Protein AF-A0A063BIF2-F1 (afdb_monomer_lite)

Structure (mmCIF, N/CA/C/O backbone):
data_AF-A0A063BIF2-F1
#
_entry.id   AF-A0A063BIF2-F1
#
loop_
_atom_site.group_PDB
_atom_site.id
_atom_site.type_symbol
_atom_site.label_atom_id
_atom_site.label_alt_id
_atom_site.label_comp_id
_atom_site.label_asym_id
_atom_site.label_entity_id
_atom_site.label_seq_id
_atom_site.pdbx_PDB_ins_code
_atom_site.Cartn_x
_atom_site.Cartn_y
_atom_site.Cartn_z
_atom_site.occupancy
_atom_site.B_iso_or_equiv
_atom_site.auth_seq_id
_atom_site.auth_comp_id
_atom_site.auth_asym_id
_atom_site.auth_atom_id
_atom_site.pdbx_PDB_model_num
ATOM 1 N N . MET A 1 1 ? 12.726 -33.651 -8.369 1.00 49.91 1 MET A N 1
ATOM 2 C CA . MET A 1 1 ? 13.276 -33.119 -7.104 1.00 49.91 1 MET A CA 1
ATOM 3 C C . MET A 1 1 ? 12.115 -32.836 -6.173 1.00 49.91 1 MET A C 1
ATOM 5 O O . MET A 1 1 ? 11.171 -32.175 -6.588 1.00 49.91 1 MET A O 1
ATOM 9 N N . SER A 1 2 ? 12.126 -33.415 -4.975 1.00 47.47 2 SER A N 1
ATOM 10 C CA . SER A 1 2 ? 11.100 -33.166 -3.959 1.00 47.47 2 SER A CA 1
ATOM 11 C C . SER A 1 2 ? 11.242 -31.728 -3.453 1.00 47.47 2 SER A C 1
ATOM 13 O O . SER A 1 2 ? 12.349 -31.309 -3.131 1.00 47.47 2 SER A O 1
ATOM 15 N N . HIS A 1 3 ? 10.143 -30.975 -3.342 1.00 52.66 3 HIS A N 1
ATOM 16 C CA . HIS A 1 3 ? 10.128 -29.600 -2.809 1.00 52.66 3 HIS A CA 1
ATOM 17 C C . HIS A 1 3 ? 10.732 -29.458 -1.392 1.00 52.66 3 HIS A C 1
ATOM 19 O O . HIS A 1 3 ? 10.900 -28.339 -0.918 1.00 52.66 3 HIS A O 1
ATOM 25 N N . ARG A 1 4 ? 11.051 -30.568 -0.709 1.00 56.94 4 ARG A N 1
ATOM 26 C CA . ARG A 1 4 ? 11.628 -30.599 0.643 1.00 56.94 4 ARG A CA 1
ATOM 27 C C . ARG A 1 4 ? 13.132 -30.311 0.729 1.00 56.94 4 ARG A C 1
ATOM 29 O O . ARG A 1 4 ? 13.600 -30.098 1.837 1.00 56.94 4 ARG A O 1
ATOM 36 N N . GLU A 1 5 ? 13.874 -30.306 -0.377 1.00 63.41 5 GLU A N 1
ATOM 37 C CA . GLU A 1 5 ? 15.347 -30.185 -0.346 1.00 63.41 5 GLU A CA 1
ATOM 38 C C . GLU A 1 5 ? 15.880 -28.794 -0.726 1.00 63.41 5 GLU A C 1
ATOM 40 O O . GLU A 1 5 ? 17.088 -28.572 -0.697 1.00 63.41 5 GLU A O 1
ATOM 45 N N . VAL A 1 6 ? 15.010 -27.841 -1.078 1.00 67.44 6 VAL A N 1
ATOM 46 C CA . VAL A 1 6 ? 15.447 -26.467 -1.368 1.00 67.44 6 VAL A CA 1
ATOM 47 C C . VAL A 1 6 ? 15.652 -25.734 -0.047 1.00 67.44 6 VAL A C 1
ATOM 49 O O . VAL A 1 6 ? 14.691 -25.497 0.685 1.00 67.44 6 VAL A O 1
ATOM 52 N N . ASP A 1 7 ? 16.896 -25.363 0.246 1.00 66.75 7 ASP A N 1
ATOM 53 C CA . ASP A 1 7 ? 17.209 -24.466 1.352 1.00 66.75 7 ASP A CA 1
ATOM 54 C C . ASP A 1 7 ? 16.602 -23.080 1.073 1.00 66.75 7 ASP A C 1
ATOM 56 O O . ASP A 1 7 ? 17.054 -22.338 0.200 1.00 66.75 7 ASP A O 1
ATOM 60 N N . LEU A 1 8 ? 15.524 -22.753 1.790 1.00 67.88 8 LEU A N 1
ATOM 61 C CA . LEU A 1 8 ? 14.808 -21.480 1.674 1.00 67.88 8 LEU A CA 1
ATOM 62 C C . LEU A 1 8 ? 15.367 -20.398 2.607 1.00 67.88 8 LEU A C 1
ATOM 64 O O . LEU A 1 8 ? 14.939 -19.246 2.529 1.00 67.88 8 LEU A O 1
ATOM 68 N N . THR A 1 9 ? 16.314 -20.742 3.481 1.00 69.75 9 THR A N 1
ATOM 69 C CA . THR A 1 9 ? 16.914 -19.814 4.450 1.00 69.75 9 THR A CA 1
ATOM 70 C C . THR A 1 9 ? 17.557 -18.582 3.787 1.00 69.75 9 THR A C 1
ATOM 72 O O . THR A 1 9 ? 17.374 -17.483 4.312 1.00 69.75 9 THR A O 1
ATOM 75 N N . PRO A 1 10 ? 18.213 -18.686 2.608 1.00 64.94 10 PRO A N 1
ATOM 76 C CA . PRO A 1 10 ? 18.725 -17.519 1.885 1.00 64.94 10 PRO A CA 1
ATOM 77 C C . PRO A 1 10 ? 17.623 -16.610 1.318 1.00 64.94 10 PRO A C 1
ATOM 79 O O . PRO A 1 10 ? 17.832 -15.407 1.195 1.00 64.94 10 PRO A O 1
ATOM 82 N N . MET A 1 11 ? 16.452 -17.162 0.968 1.00 64.25 11 MET A N 1
ATOM 83 C CA . MET A 1 11 ? 15.322 -16.385 0.427 1.00 64.25 11 MET A CA 1
ATOM 84 C C . MET A 1 11 ? 14.536 -15.653 1.519 1.00 64.25 11 MET A C 1
ATOM 86 O O . MET A 1 11 ? 13.922 -14.615 1.262 1.00 64.25 11 MET A O 1
ATOM 90 N N . TYR A 1 12 ? 14.541 -16.190 2.740 1.00 66.69 12 TYR A N 1
ATOM 91 C CA . TYR A 1 12 ? 13.764 -15.672 3.857 1.00 66.69 12 TYR A CA 1
ATOM 92 C C . TYR A 1 12 ? 14.642 -15.551 5.100 1.00 66.69 12 TYR A C 1
ATOM 94 O O . TYR A 1 12 ? 14.581 -16.424 5.968 1.00 66.69 12 TYR A O 1
ATOM 102 N N . PRO A 1 13 ? 15.430 -14.470 5.253 1.00 65.44 13 PRO A N 1
ATOM 103 C CA . PRO A 1 13 ? 15.981 -14.165 6.562 1.00 65.44 13 PRO A CA 1
ATOM 104 C C . PRO A 1 13 ? 14.800 -13.954 7.518 1.00 65.44 13 PRO A C 1
ATOM 106 O O . PRO A 1 13 ? 14.099 -12.945 7.452 1.00 65.44 13 PRO A O 1
ATOM 109 N N . PHE A 1 14 ? 14.525 -14.941 8.374 1.00 70.00 14 PHE A N 1
ATOM 110 C CA . PHE A 1 14 ? 13.447 -14.893 9.358 1.00 70.00 14 PHE A CA 1
ATOM 111 C C . PHE A 1 14 ? 13.822 -13.920 10.480 1.00 70.00 14 PHE A C 1
ATOM 113 O O . PHE A 1 14 ? 14.122 -14.324 11.600 1.00 70.00 14 PHE A O 1
ATOM 120 N N . SER A 1 15 ? 13.834 -12.622 10.188 1.00 82.31 15 SER A N 1
ATOM 121 C CA . SER A 1 15 ? 13.934 -11.608 11.225 1.00 82.31 15 SER A CA 1
ATOM 122 C C . SER A 1 15 ? 12.551 -11.358 11.818 1.00 82.31 15 SER A C 1
ATOM 124 O O . SER A 1 15 ? 11.529 -11.305 11.126 1.00 82.31 15 SER A O 1
ATOM 126 N N . VAL A 1 16 ? 12.519 -11.260 13.143 1.00 88.31 16 VAL A N 1
ATOM 127 C CA . VAL A 1 16 ? 11.328 -10.897 13.901 1.00 88.31 16 VAL A CA 1
ATOM 128 C C . VAL A 1 16 ? 11.625 -9.576 14.584 1.00 88.31 16 VAL A C 1
ATOM 130 O O . VAL A 1 16 ? 12.502 -9.502 15.444 1.00 88.31 16 VAL A O 1
ATOM 133 N N . LEU A 1 17 ? 10.900 -8.526 14.205 1.00 90.50 17 LEU A N 1
ATOM 134 C CA . LEU A 1 17 ? 11.015 -7.221 14.849 1.00 90.50 17 LEU A CA 1
ATOM 135 C C . LEU A 1 17 ? 9.786 -7.013 15.722 1.00 90.50 17 LEU A C 1
ATOM 137 O O . LEU A 1 17 ? 8.663 -6.902 15.234 1.00 90.50 17 LEU A O 1
ATOM 141 N N . TRP A 1 18 ? 9.999 -6.936 17.030 1.00 88.69 18 TRP A N 1
ATOM 142 C CA . TRP A 1 18 ? 8.929 -6.763 18.015 1.00 88.69 18 TRP A CA 1
ATOM 143 C C . TRP A 1 18 ? 8.498 -5.315 18.235 1.00 88.69 18 TRP A C 1
ATOM 145 O O . TRP A 1 18 ? 7.545 -5.108 18.975 1.00 88.69 18 TRP A O 1
ATOM 155 N N . ASN A 1 19 ? 9.187 -4.367 17.590 1.00 71.94 19 ASN A N 1
ATOM 156 C CA . ASN A 1 19 ? 9.220 -2.926 17.843 1.00 71.94 19 ASN A CA 1
ATOM 157 C C . ASN A 1 19 ? 8.030 -2.313 18.618 1.00 71.94 19 ASN A C 1
ATOM 159 O O . ASN A 1 19 ? 6.860 -2.619 18.380 1.00 71.94 19 ASN A O 1
ATOM 163 N N . ALA A 1 20 ? 8.385 -1.327 19.442 1.00 69.06 20 ALA A N 1
ATOM 164 C CA . ALA A 1 20 ? 7.563 -0.544 20.359 1.00 69.06 20 ALA A CA 1
ATOM 165 C C . ALA A 1 20 ? 7.237 -1.218 21.704 1.00 69.06 20 ALA A C 1
ATOM 167 O O . ALA A 1 20 ? 6.657 -2.301 21.782 1.00 69.06 20 ALA A O 1
ATOM 168 N N . ALA A 1 21 ? 7.578 -0.506 22.781 1.00 88.25 21 ALA A N 1
ATOM 169 C CA . ALA A 1 21 ? 7.155 -0.835 24.134 1.00 88.25 21 ALA A CA 1
ATOM 170 C C . ALA A 1 21 ? 5.615 -0.937 24.211 1.00 88.25 21 ALA A C 1
ATOM 172 O O . ALA A 1 21 ? 4.922 -0.242 23.459 1.00 88.25 21 ALA A O 1
ATOM 173 N N . PRO A 1 22 ? 5.048 -1.739 25.133 1.00 89.81 22 PRO A N 1
ATOM 174 C CA . PRO A 1 22 ? 3.598 -1.941 25.226 1.00 89.81 22 PRO A CA 1
ATOM 175 C C . PRO A 1 22 ? 2.776 -0.642 25.290 1.00 89.81 22 PRO A C 1
ATOM 177 O O . PRO A 1 22 ? 1.693 -0.561 24.716 1.00 89.81 22 PRO A O 1
ATOM 180 N N . TRP A 1 23 ? 3.304 0.412 25.916 1.00 90.31 23 TRP A N 1
ATOM 181 C CA . TRP A 1 23 ? 2.631 1.712 25.990 1.00 90.31 23 TRP A CA 1
ATOM 182 C C . TRP A 1 23 ? 2.554 2.439 24.638 1.00 90.31 23 TRP A C 1
ATOM 184 O O . TRP A 1 23 ? 1.556 3.099 24.359 1.00 90.31 23 TRP A O 1
ATOM 194 N N . VAL A 1 24 ? 3.547 2.277 23.757 1.00 91.75 24 VAL A N 1
ATOM 195 C CA . VAL A 1 24 ? 3.487 2.827 22.394 1.00 91.75 24 VAL A CA 1
ATOM 196 C C . VAL A 1 24 ? 2.373 2.134 21.622 1.00 91.75 24 VAL A C 1
ATOM 198 O O . VAL A 1 24 ? 1.591 2.793 20.945 1.00 91.75 24 VAL A O 1
ATOM 201 N N . ARG A 1 25 ? 2.231 0.812 21.788 1.00 92.62 25 ARG A N 1
ATOM 202 C CA . ARG A 1 25 ? 1.139 0.047 21.171 1.00 92.62 25 ARG A CA 1
ATOM 203 C C . ARG A 1 25 ? -0.235 0.548 21.627 1.00 92.62 25 ARG A C 1
ATOM 205 O O . ARG A 1 25 ? -1.141 0.615 20.801 1.00 92.62 25 ARG A O 1
ATOM 212 N N . LEU A 1 26 ? -0.390 0.949 22.890 1.00 92.38 26 LEU A N 1
ATOM 213 C CA . LEU A 1 26 ? -1.630 1.569 23.379 1.00 92.38 26 LEU A CA 1
ATOM 214 C C . LEU A 1 26 ? -1.934 2.895 22.669 1.00 92.38 26 LEU A C 1
ATOM 216 O O . LEU A 1 26 ? -3.053 3.088 22.204 1.00 92.38 26 LEU A O 1
ATOM 220 N N . LEU A 1 27 ? -0.948 3.784 22.522 1.00 91.69 27 LEU A N 1
ATOM 221 C CA . LEU A 1 27 ? -1.132 5.046 21.789 1.00 91.69 27 LEU A CA 1
ATOM 222 C C . LEU A 1 27 ? -1.466 4.797 20.313 1.00 91.69 27 LEU A C 1
ATOM 224 O O . LEU A 1 27 ? -2.367 5.408 19.740 1.00 91.69 27 LEU A O 1
ATOM 228 N N . CYS A 1 28 ? -0.784 3.831 19.712 1.00 92.88 28 CYS A N 1
ATOM 229 C CA . CYS A 1 28 ? -1.012 3.378 18.352 1.00 92.88 28 CYS A CA 1
ATOM 230 C C . CYS A 1 28 ? -2.437 2.837 18.127 1.00 92.88 28 CYS A C 1
ATOM 232 O O . CYS A 1 28 ? -2.972 3.012 17.036 1.00 92.88 28 CYS A O 1
ATOM 234 N N . ALA A 1 29 ? -3.084 2.248 19.139 1.00 94.31 29 ALA A N 1
ATOM 235 C CA . ALA A 1 29 ? -4.473 1.780 19.053 1.00 94.31 29 ALA A CA 1
ATOM 236 C 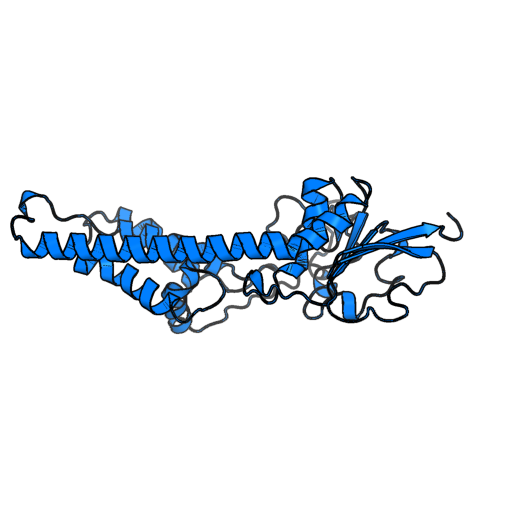C . ALA A 1 29 ? -5.501 2.924 18.928 1.00 94.31 29 ALA A C 1
ATOM 238 O O . ALA A 1 29 ? -6.661 2.678 18.600 1.00 94.31 29 ALA A O 1
ATOM 239 N N . ILE A 1 30 ? -5.094 4.172 19.187 1.00 94.69 30 ILE A N 1
ATOM 240 C CA . ILE A 1 30 ? -5.922 5.370 18.986 1.00 94.69 30 ILE A CA 1
ATOM 241 C C . ILE A 1 30 ? -5.818 5.864 17.537 1.00 94.69 30 ILE A C 1
ATOM 243 O O . ILE A 1 30 ? -6.800 6.352 16.981 1.00 94.69 30 ILE A O 1
ATOM 247 N N . VAL A 1 31 ? -4.640 5.719 16.923 1.00 93.94 31 VAL A N 1
ATOM 248 C CA . VAL A 1 31 ? -4.308 6.325 15.625 1.00 93.94 31 VAL A CA 1
ATOM 249 C C . VAL A 1 31 ? -4.465 5.343 14.463 1.00 93.94 31 VAL A C 1
ATOM 251 O O . VAL A 1 31 ? -5.127 5.672 13.483 1.00 93.94 31 VAL A O 1
ATOM 254 N N . TYR A 1 32 ? -3.927 4.124 14.566 1.00 93.75 32 TYR A N 1
ATOM 255 C CA . TYR A 1 32 ? -3.900 3.176 13.445 1.00 93.75 32 TYR A CA 1
ATOM 256 C C . TYR A 1 32 ? -5.255 2.724 12.887 1.00 93.75 32 TYR A C 1
ATOM 258 O O . TYR A 1 32 ? -5.283 2.379 11.705 1.00 93.75 32 TYR A O 1
ATOM 266 N N . PRO A 1 33 ? -6.378 2.728 13.635 1.00 94.75 33 PRO A N 1
ATOM 267 C CA . PRO A 1 33 ? -7.678 2.457 13.021 1.00 94.75 33 PRO A CA 1
ATOM 268 C C . PRO A 1 33 ? -8.037 3.441 11.893 1.00 94.75 33 PRO A C 1
ATOM 270 O O . PRO A 1 33 ? -8.863 3.114 11.046 1.00 94.75 33 PRO A O 1
ATOM 273 N N . TRP A 1 34 ? -7.417 4.627 11.871 1.00 92.12 34 TRP A N 1
ATOM 274 C CA . TRP A 1 34 ? -7.639 5.669 10.866 1.00 92.12 34 TRP A CA 1
ATOM 275 C C . TRP A 1 34 ? -6.678 5.605 9.673 1.00 92.12 34 TRP A C 1
ATOM 277 O O . TRP A 1 34 ? -6.950 6.221 8.642 1.00 92.12 34 TRP A O 1
ATOM 287 N N . GLY A 1 35 ? -5.549 4.902 9.797 1.00 88.81 35 GLY A N 1
ATOM 288 C CA . GLY A 1 35 ? -4.526 4.817 8.755 1.00 88.81 35 GLY A CA 1
ATOM 289 C C . GLY A 1 35 ? -3.114 4.619 9.305 1.00 88.81 35 GLY A C 1
ATOM 290 O O . GLY A 1 35 ? -2.879 4.671 10.508 1.00 88.81 35 GLY A O 1
ATOM 291 N N . VAL A 1 36 ? -2.156 4.380 8.405 1.00 82.62 36 VAL A N 1
ATOM 292 C CA . VAL A 1 36 ? -0.753 4.092 8.765 1.00 82.62 36 VAL A CA 1
ATOM 293 C C . VAL A 1 36 ? 0.037 5.366 9.104 1.00 82.62 36 VAL A C 1
ATOM 295 O O . VAL A 1 36 ? 0.934 5.325 9.942 1.00 82.62 36 VAL A O 1
ATOM 298 N N . GLY A 1 37 ? -0.305 6.505 8.493 1.00 81.19 37 GLY A N 1
ATOM 299 C CA . GLY A 1 37 ? 0.337 7.796 8.756 1.00 81.19 37 GLY A CA 1
ATOM 300 C C . GLY A 1 37 ? -0.347 8.553 9.892 1.00 81.19 37 GLY A C 1
ATOM 301 O O . GLY A 1 37 ? -1.527 8.877 9.783 1.00 81.19 37 GLY A O 1
ATOM 302 N N . ALA A 1 38 ? 0.385 8.864 10.964 1.00 79.88 38 ALA A N 1
ATOM 303 C CA . ALA A 1 38 ? -0.156 9.622 12.089 1.00 79.88 38 ALA A CA 1
ATOM 304 C C . ALA A 1 38 ? -0.427 11.081 11.690 1.00 79.88 38 ALA A C 1
ATOM 306 O O . ALA A 1 38 ? 0.498 11.858 11.467 1.00 79.88 38 ALA A O 1
ATOM 307 N N . GLN A 1 39 ? -1.703 11.463 11.638 1.00 87.31 39 GLN A N 1
ATOM 308 C CA . GLN A 1 39 ? -2.129 12.851 11.446 1.00 87.31 39 GLN A CA 1
ATOM 309 C C . GLN A 1 39 ? -2.644 13.421 12.767 1.00 87.31 39 GLN A C 1
ATOM 311 O O . GLN A 1 39 ? -3.265 12.717 13.565 1.00 87.31 39 GLN A O 1
ATOM 316 N N . THR A 1 40 ? -2.415 14.713 12.999 1.00 89.25 40 THR A N 1
ATOM 317 C CA . THR A 1 40 ? -2.734 15.381 14.274 1.00 89.25 40 THR A CA 1
ATOM 318 C C . THR A 1 40 ? -4.210 15.279 14.663 1.00 89.25 40 THR A C 1
ATOM 320 O O . THR A 1 40 ? -4.519 15.205 15.849 1.00 89.25 40 THR A O 1
ATOM 323 N N . TRP A 1 41 ? -5.126 15.206 13.692 1.00 91.38 41 TRP A N 1
ATOM 324 C CA . TRP A 1 41 ? -6.566 15.068 13.939 1.00 91.38 41 TRP A CA 1
ATOM 325 C C . TRP A 1 41 ? -6.996 13.642 14.337 1.00 91.38 41 TRP A C 1
ATOM 327 O O . TRP A 1 41 ? -8.047 13.477 14.957 1.00 91.38 41 TRP A O 1
ATOM 337 N N . MET A 1 42 ? -6.201 12.608 14.030 1.00 93.56 42 MET A N 1
ATOM 338 C CA . MET A 1 42 ? -6.578 11.208 14.284 1.00 93.56 42 MET A CA 1
ATOM 339 C C . MET A 1 42 ? -6.632 10.889 15.779 1.00 93.56 42 MET A C 1
ATOM 341 O O . MET A 1 42 ? -7.516 10.164 16.224 1.00 93.56 42 MET A O 1
ATOM 345 N N . ALA A 1 43 ? -5.713 11.450 16.571 1.00 93.62 43 ALA A N 1
ATOM 346 C CA . ALA A 1 43 ? -5.683 11.248 18.017 1.00 93.62 43 ALA A CA 1
ATOM 347 C C . ALA A 1 43 ? -6.953 11.768 18.725 1.00 93.62 43 ALA A C 1
ATOM 349 O O . ALA A 1 43 ? -7.592 10.976 19.424 1.00 93.62 43 ALA A O 1
ATOM 350 N N . PRO A 1 44 ? -7.388 13.035 18.543 1.00 94.81 44 PRO A N 1
ATOM 351 C CA . PRO A 1 44 ? -8.636 13.506 19.140 1.00 94.81 44 PRO A CA 1
ATOM 352 C C . PRO A 1 44 ? -9.872 12.791 18.575 1.00 94.81 44 PRO A C 1
ATOM 354 O O . PRO A 1 44 ? -10.795 12.512 19.337 1.00 94.81 44 PRO A O 1
ATOM 357 N N . ALA A 1 45 ? -9.891 12.423 17.288 1.00 94.94 45 ALA A N 1
ATOM 358 C CA . ALA A 1 45 ? -10.989 11.641 16.711 1.00 94.94 45 ALA A CA 1
ATOM 359 C C . ALA A 1 45 ? -11.086 10.227 17.318 1.00 94.94 45 ALA A C 1
ATOM 361 O O . ALA A 1 45 ? -12.172 9.768 17.671 1.00 94.94 45 ALA A O 1
ATOM 362 N N . GLY A 1 46 ? -9.951 9.547 17.503 1.00 95.62 46 GLY A N 1
ATOM 363 C CA . GLY A 1 46 ? -9.888 8.255 18.185 1.00 95.62 46 GLY A CA 1
ATOM 364 C C . GLY A 1 46 ? -10.289 8.359 19.657 1.00 95.62 46 GLY A C 1
ATOM 365 O O . GLY A 1 46 ? -11.089 7.556 20.133 1.00 95.62 46 GLY A O 1
ATOM 366 N N . ALA A 1 47 ? -9.809 9.381 20.372 1.00 95.31 47 ALA A N 1
ATOM 367 C CA . ALA A 1 47 ? -10.207 9.640 21.756 1.00 95.31 47 ALA A CA 1
ATOM 368 C C . ALA A 1 47 ? -11.720 9.880 21.882 1.00 95.31 47 ALA A C 1
ATOM 370 O O . ALA A 1 47 ? -12.355 9.346 22.792 1.00 95.31 47 ALA A O 1
ATOM 371 N N . LEU A 1 48 ? -12.313 10.618 20.937 1.00 95.38 48 LEU A N 1
ATOM 372 C CA . LEU A 1 48 ? -13.757 10.807 20.865 1.00 95.38 48 LEU A CA 1
ATOM 373 C C . LEU A 1 48 ? -14.496 9.475 20.671 1.00 95.38 48 LEU A C 1
ATOM 375 O O . LEU A 1 48 ? -15.486 9.247 21.359 1.00 95.38 48 LEU A O 1
ATOM 379 N N . LEU A 1 49 ? -14.025 8.586 19.788 1.00 95.69 49 LEU A N 1
ATOM 380 C CA . LEU A 1 49 ? -14.634 7.262 19.588 1.00 95.69 49 LEU A CA 1
ATOM 381 C C . LEU A 1 49 ? -14.595 6.396 20.853 1.00 95.69 49 LEU A C 1
ATOM 383 O O . LEU A 1 49 ? -15.587 5.739 21.166 1.00 95.69 49 LEU A O 1
ATOM 387 N N . TYR A 1 50 ? -13.498 6.432 21.614 1.00 96.12 50 TYR A N 1
ATOM 388 C CA . TYR A 1 50 ? -13.427 5.750 22.911 1.00 96.12 50 TYR A CA 1
ATOM 389 C C . TYR A 1 50 ? -14.333 6.396 23.968 1.00 96.12 50 TYR A C 1
ATOM 391 O O . TYR A 1 50 ? -14.920 5.700 24.791 1.00 96.12 50 TYR A O 1
ATOM 399 N N . ALA A 1 51 ? -14.484 7.720 23.957 1.00 96.25 51 ALA A N 1
ATOM 400 C CA . ALA A 1 51 ? -15.334 8.428 24.913 1.00 96.25 51 ALA A CA 1
ATOM 401 C C . ALA A 1 51 ? -16.835 8.362 24.561 1.00 96.25 51 ALA A C 1
ATOM 403 O O . ALA A 1 51 ? -17.693 8.518 25.435 1.00 96.25 51 ALA A O 1
ATOM 404 N N . ALA A 1 52 ? -17.169 8.112 23.293 1.00 94.75 52 ALA A N 1
ATOM 405 C CA . ALA A 1 52 ? -18.526 8.184 22.767 1.00 94.75 52 ALA A CA 1
ATOM 406 C C . ALA A 1 52 ? -19.552 7.317 23.519 1.00 94.75 52 ALA A C 1
ATOM 408 O O . ALA A 1 52 ? -20.619 7.850 23.840 1.00 94.75 52 ALA A O 1
ATOM 409 N N . PRO A 1 53 ? -19.284 6.039 23.867 1.00 94.38 53 PRO A N 1
ATOM 410 C CA . PRO A 1 53 ? -20.240 5.233 24.625 1.00 94.38 53 PRO A CA 1
ATOM 411 C C . PRO A 1 53 ? -20.644 5.887 25.949 1.00 94.38 53 PRO A C 1
ATOM 413 O O . PRO A 1 53 ? -21.823 5.886 26.298 1.00 94.38 53 PRO A O 1
ATOM 416 N N . PHE A 1 54 ? -19.701 6.521 26.649 1.00 93.25 54 PHE A N 1
ATOM 417 C CA . PHE A 1 54 ? -19.962 7.183 27.926 1.00 93.25 54 PHE A CA 1
ATOM 418 C C . PHE A 1 54 ? -20.809 8.447 27.757 1.00 93.25 54 PHE A C 1
ATOM 420 O O . PHE A 1 54 ? -21.744 8.659 28.530 1.00 93.25 54 PHE A O 1
ATOM 427 N N . PHE A 1 55 ? -20.554 9.252 26.720 1.00 91.69 55 PHE A N 1
ATOM 428 C CA . PHE A 1 55 ? -21.388 10.423 26.420 1.00 91.69 55 PHE A CA 1
ATOM 429 C C . PHE A 1 55 ? -22.813 10.049 25.991 1.00 91.69 55 PHE A C 1
ATOM 431 O O . PHE A 1 55 ? -23.760 10.777 26.293 1.00 91.69 55 PHE A O 1
ATOM 438 N N . MET A 1 56 ? -22.978 8.884 25.361 1.00 90.25 56 MET A N 1
ATOM 439 C CA . MET A 1 56 ? -24.282 8.307 25.024 1.00 90.25 56 MET A CA 1
ATOM 440 C C . MET A 1 56 ? -24.964 7.600 26.210 1.00 90.25 56 MET A C 1
ATOM 442 O O . MET A 1 56 ? -26.083 7.110 26.067 1.00 90.25 56 MET A O 1
ATOM 446 N N . GLY A 1 57 ? -24.315 7.524 27.378 1.00 90.38 57 GLY A N 1
ATOM 447 C CA . GLY A 1 57 ? -24.827 6.811 28.552 1.00 90.38 57 GLY A CA 1
ATOM 448 C C . GLY A 1 57 ? -24.835 5.285 28.406 1.00 90.38 57 GLY A C 1
ATOM 449 O O . GLY A 1 57 ? -25.466 4.596 29.208 1.00 90.38 57 GLY A O 1
ATOM 450 N N . ALA A 1 58 ? -24.152 4.744 27.395 1.00 92.38 58 ALA A N 1
ATOM 451 C CA . ALA A 1 58 ? -24.060 3.314 27.165 1.00 92.38 58 ALA A CA 1
ATOM 452 C C . ALA A 1 58 ? -23.338 2.624 28.330 1.00 92.38 58 ALA A C 1
ATOM 454 O O . ALA A 1 58 ? -22.412 3.162 28.941 1.00 92.38 58 ALA A O 1
ATOM 455 N N . ARG A 1 59 ? -23.774 1.407 28.652 1.00 93.44 59 ARG A N 1
ATOM 456 C CA . ARG A 1 59 ? -23.237 0.626 29.775 1.00 93.44 59 ARG A CA 1
ATOM 457 C C . ARG A 1 59 ? -22.525 -0.607 29.250 1.00 93.44 59 ARG A C 1
ATOM 459 O O . ARG A 1 59 ? -22.909 -1.133 28.211 1.00 93.44 59 ARG A O 1
ATOM 466 N N . LEU A 1 60 ? -21.548 -1.116 29.996 1.00 96.31 60 LEU A N 1
ATOM 467 C CA . LEU A 1 60 ? -20.939 -2.403 29.671 1.00 96.31 60 LEU A CA 1
ATOM 468 C C . LEU A 1 60 ? -22.000 -3.509 29.679 1.00 96.31 60 LEU A C 1
ATOM 470 O O . LEU A 1 60 ? -22.857 -3.585 30.570 1.00 96.31 60 LEU A O 1
ATOM 474 N N . THR A 1 61 ? -21.956 -4.361 28.663 1.00 95.56 61 THR A N 1
ATOM 475 C CA . THR A 1 61 ? -22.804 -5.543 28.587 1.00 95.56 61 THR A CA 1
ATOM 476 C C . THR A 1 61 ? -22.357 -6.587 29.608 1.00 95.56 61 THR A C 1
ATOM 478 O O . THR A 1 61 ? -21.172 -6.739 29.896 1.00 95.56 61 THR A O 1
ATOM 481 N N . ARG A 1 62 ? -23.311 -7.343 30.161 1.00 94.38 62 ARG A N 1
ATOM 482 C CA . ARG A 1 62 ? -23.006 -8.513 31.007 1.00 94.38 62 ARG A CA 1
ATOM 483 C C . ARG A 1 62 ? -22.652 -9.749 30.177 1.00 94.38 62 ARG A C 1
ATOM 485 O O . ARG A 1 62 ? -22.169 -10.735 30.728 1.00 94.38 62 ARG A O 1
ATOM 492 N N . ASN A 1 63 ? -22.903 -9.710 28.866 1.00 96.12 63 ASN A N 1
ATOM 493 C CA . ASN A 1 63 ? -22.595 -10.813 27.971 1.00 96.12 63 ASN A CA 1
ATOM 494 C C . ASN A 1 63 ? -21.076 -10.939 27.782 1.00 96.12 63 ASN A C 1
ATOM 496 O O . ASN A 1 63 ? -20.471 -10.171 27.037 1.00 96.12 63 ASN A O 1
ATOM 500 N N . ARG A 1 64 ? -20.469 -11.947 28.419 1.00 96.69 64 ARG A N 1
ATOM 501 C CA . ARG A 1 64 ? -19.025 -12.214 28.324 1.00 96.69 64 ARG A CA 1
ATOM 502 C C . ARG A 1 64 ? -18.562 -12.470 26.887 1.00 96.69 64 ARG A C 1
ATOM 504 O O . ARG A 1 64 ? -17.437 -12.119 26.551 1.00 96.69 64 ARG A O 1
ATOM 511 N N . MET A 1 65 ? -19.431 -13.004 26.026 1.00 97.50 65 MET A N 1
ATOM 512 C CA . MET A 1 65 ? -19.086 -13.278 24.628 1.00 97.50 65 MET A CA 1
ATOM 513 C C . MET A 1 65 ? -18.807 -12.005 23.823 1.00 97.50 65 MET A C 1
ATOM 515 O O . MET A 1 65 ? -18.025 -12.051 22.879 1.00 97.50 65 MET A O 1
ATOM 519 N N . ALA A 1 66 ? -19.370 -10.859 24.217 1.00 96.75 66 ALA A N 1
ATOM 520 C CA . ALA A 1 66 ? -19.118 -9.586 23.540 1.00 96.75 66 ALA A CA 1
ATOM 521 C C . ALA A 1 66 ? -17.666 -9.096 23.693 1.00 96.75 66 ALA A C 1
ATOM 523 O O . ALA A 1 66 ? -17.187 -8.330 22.864 1.00 96.75 66 ALA A O 1
ATOM 524 N N . PHE A 1 67 ? -16.951 -9.559 24.724 1.00 98.00 67 PHE A N 1
ATOM 525 C CA . PHE A 1 67 ? -15.550 -9.206 24.963 1.00 98.00 67 PHE A CA 1
ATOM 526 C C . PHE A 1 67 ? -14.575 -10.055 24.143 1.00 98.00 67 PHE A C 1
ATOM 528 O O . PHE A 1 67 ? -13.424 -9.657 23.975 1.00 98.00 67 PHE A O 1
ATOM 535 N N . VAL A 1 68 ? -15.011 -11.211 23.626 1.00 98.12 68 VAL A N 1
ATOM 536 C CA . VAL A 1 68 ? -14.132 -12.165 22.933 1.00 98.12 68 VAL A CA 1
ATOM 537 C C . VAL A 1 68 ? -13.451 -11.538 21.708 1.00 98.12 68 VAL A C 1
ATOM 539 O O . VAL A 1 68 ? -12.226 -11.628 21.636 1.00 98.12 68 VAL A O 1
ATOM 542 N N . PRO A 1 69 ? -14.153 -10.847 20.783 1.00 97.94 69 PRO A N 1
ATOM 543 C CA . PRO A 1 69 ? -13.501 -10.246 19.617 1.00 97.94 69 PRO A CA 1
ATOM 544 C C . PRO A 1 69 ? -12.438 -9.207 20.000 1.00 97.94 69 PRO A C 1
ATOM 546 O O . PRO A 1 69 ? -11.334 -9.214 19.456 1.00 97.94 69 PRO A O 1
ATOM 549 N N . LEU A 1 70 ? -12.737 -8.352 20.985 1.00 97.75 70 LEU A N 1
ATOM 550 C CA . LEU A 1 70 ? -11.797 -7.340 21.467 1.00 97.75 70 LEU A CA 1
ATOM 551 C C . LEU A 1 70 ? -10.585 -7.977 22.165 1.00 97.75 70 LEU A C 1
ATOM 553 O O . LEU A 1 70 ? -9.463 -7.522 21.966 1.00 97.75 70 LEU A O 1
ATOM 557 N N . ALA A 1 71 ? -10.789 -9.050 22.936 1.00 98.06 71 ALA A N 1
ATOM 558 C CA . ALA A 1 71 ? -9.707 -9.796 23.574 1.00 98.06 71 ALA A CA 1
ATOM 559 C C . ALA A 1 71 ? -8.780 -10.460 22.544 1.00 98.06 71 ALA A C 1
ATOM 561 O O . ALA A 1 71 ? -7.562 -10.409 22.701 1.00 98.06 71 ALA A O 1
ATOM 562 N N . VAL A 1 72 ? -9.333 -11.025 21.465 1.00 98.12 72 VAL A N 1
ATOM 563 C CA . VAL A 1 72 ? -8.543 -11.581 20.353 1.00 98.12 72 VAL A CA 1
ATOM 564 C C . VAL A 1 72 ? -7.710 -10.490 19.684 1.00 98.12 72 VAL A C 1
ATOM 566 O O . VAL A 1 72 ? -6.508 -10.677 19.494 1.00 98.12 72 VAL A O 1
ATOM 569 N N . VAL A 1 73 ? -8.309 -9.332 19.383 1.00 97.75 73 VAL A N 1
ATOM 570 C CA . VAL A 1 73 ? -7.561 -8.194 18.828 1.00 97.75 73 VAL A CA 1
ATOM 571 C C . VAL A 1 73 ? -6.482 -7.731 19.796 1.00 97.75 73 VAL A C 1
ATOM 573 O O . VAL A 1 73 ? -5.369 -7.504 19.350 1.00 97.75 73 VAL A O 1
ATOM 576 N N . ALA A 1 74 ? -6.748 -7.660 21.102 1.00 96.88 74 ALA A N 1
ATOM 577 C CA . ALA A 1 74 ? -5.740 -7.297 22.096 1.00 96.88 74 ALA A CA 1
ATOM 578 C C . ALA A 1 74 ? -4.571 -8.299 22.130 1.00 96.88 74 ALA A C 1
ATOM 580 O O . ALA A 1 74 ? -3.414 -7.885 22.125 1.00 96.88 74 ALA A O 1
ATOM 581 N N . VAL A 1 75 ? -4.845 -9.607 22.094 1.00 97.38 75 VAL A N 1
ATOM 582 C CA . VAL A 1 75 ? -3.799 -10.643 22.029 1.00 97.38 75 VAL A CA 1
ATOM 583 C C . VAL A 1 75 ? -2.949 -10.453 20.777 1.00 97.38 75 VAL A C 1
ATOM 585 O O . VAL A 1 75 ? -1.729 -10.383 20.876 1.00 97.38 75 VAL A O 1
ATOM 588 N N . VAL A 1 76 ? -3.566 -10.289 19.605 1.00 96.31 76 VAL A N 1
ATOM 589 C CA . VAL A 1 76 ? -2.825 -10.008 18.366 1.00 96.31 76 VAL A CA 1
ATOM 590 C C . VAL A 1 76 ? -2.020 -8.713 18.502 1.00 96.31 76 VAL A C 1
ATOM 592 O O . VAL A 1 76 ? -0.829 -8.677 18.206 1.00 96.31 76 VAL A O 1
ATOM 595 N N . TRP A 1 77 ? -2.640 -7.661 19.027 1.00 95.56 77 TRP A N 1
ATOM 596 C CA . TRP A 1 77 ? -2.054 -6.335 19.161 1.00 95.56 77 TRP A CA 1
ATOM 597 C C . TRP A 1 77 ? -0.822 -6.298 20.059 1.00 95.56 77 TRP A C 1
ATOM 599 O O . TRP A 1 77 ? 0.086 -5.523 19.780 1.00 95.56 77 TRP A O 1
ATOM 609 N N . PHE A 1 78 ? -0.754 -7.113 21.115 1.00 95.19 78 PHE A N 1
ATOM 610 C CA . PHE A 1 78 ? 0.368 -7.127 22.063 1.00 95.19 78 PHE A CA 1
ATOM 611 C C . PHE A 1 78 ? 1.336 -8.298 21.873 1.00 95.19 78 PHE A C 1
ATOM 613 O O . PHE A 1 78 ? 2.505 -8.169 22.229 1.00 95.19 78 PHE A O 1
ATOM 620 N N . CYS A 1 79 ? 0.886 -9.412 21.295 1.00 95.62 79 CYS A N 1
ATOM 621 C CA . CYS A 1 79 ? 1.683 -10.632 21.154 1.00 95.62 79 CYS A CA 1
ATOM 622 C C . CYS A 1 79 ? 2.165 -10.896 19.723 1.00 95.62 79 CYS A C 1
ATOM 624 O O . CYS A 1 79 ? 2.948 -11.819 19.530 1.00 95.62 79 CYS A O 1
ATOM 626 N N . VAL A 1 80 ? 1.743 -10.118 18.720 1.00 94.88 80 VAL A N 1
ATOM 627 C CA . VAL A 1 80 ? 2.273 -10.235 17.351 1.00 94.88 80 VAL A CA 1
ATOM 628 C C . VAL A 1 80 ? 3.349 -9.163 17.109 1.00 94.88 80 VAL A C 1
ATOM 630 O O . VAL A 1 80 ? 3.166 -8.003 17.499 1.00 94.88 80 VAL A O 1
ATOM 633 N N . PRO A 1 81 ? 4.501 -9.517 16.510 1.00 94.62 81 PRO A N 1
ATOM 634 C CA . PRO A 1 81 ? 5.564 -8.565 16.178 1.00 94.62 81 PRO A CA 1
ATOM 635 C C . PRO A 1 81 ? 5.116 -7.556 15.107 1.00 94.62 81 PRO A C 1
ATOM 637 O O . PRO A 1 81 ? 4.137 -7.783 14.402 1.00 94.62 81 PRO A O 1
ATOM 640 N N . VAL A 1 82 ? 5.833 -6.437 14.945 1.00 92.62 82 VAL A N 1
ATOM 641 C CA . VAL A 1 82 ? 5.572 -5.516 13.817 1.00 92.62 82 VAL A CA 1
ATOM 642 C C . VAL A 1 82 ? 5.976 -6.142 12.481 1.00 92.62 82 VAL A C 1
ATOM 644 O O . VAL A 1 82 ? 5.342 -5.878 11.459 1.00 92.62 82 VAL A O 1
ATOM 647 N N . PHE A 1 83 ? 7.010 -6.985 12.499 1.00 90.31 83 PHE A N 1
ATOM 648 C CA . PHE A 1 83 ? 7.550 -7.659 11.328 1.00 90.31 83 PHE A CA 1
ATOM 649 C C . PHE A 1 83 ? 7.881 -9.111 11.653 1.00 90.31 83 PHE A C 1
ATOM 651 O O . PHE A 1 83 ? 8.562 -9.386 12.642 1.00 90.31 83 PHE A O 1
ATOM 658 N N . ALA A 1 84 ? 7.426 -10.024 10.803 1.00 90.25 84 ALA A N 1
ATOM 659 C CA . ALA A 1 84 ? 7.863 -11.415 10.761 1.00 90.25 84 ALA A CA 1
ATOM 660 C C . ALA A 1 84 ? 7.618 -11.975 9.355 1.00 90.25 84 ALA A C 1
ATOM 662 O O . ALA A 1 84 ? 6.752 -11.479 8.632 1.00 90.25 84 ALA A O 1
ATOM 663 N N . MET A 1 85 ? 8.368 -13.012 8.968 1.00 85.19 85 MET A N 1
ATOM 664 C CA . MET A 1 85 ? 8.215 -13.690 7.669 1.00 85.19 85 MET A CA 1
ATOM 665 C C . MET A 1 85 ? 8.226 -12.712 6.474 1.00 85.19 85 MET A C 1
ATOM 667 O O . MET A 1 85 ? 7.366 -12.781 5.594 1.00 85.19 85 MET A O 1
ATOM 671 N N . ASN A 1 86 ? 9.168 -11.761 6.472 1.00 79.44 86 ASN A N 1
ATOM 672 C CA . ASN A 1 86 ? 9.296 -10.715 5.449 1.00 79.44 86 ASN A CA 1
ATOM 673 C C . ASN A 1 86 ? 8.044 -9.850 5.235 1.00 79.44 86 ASN A C 1
ATOM 675 O O . ASN A 1 86 ? 7.825 -9.316 4.153 1.00 79.44 86 ASN A O 1
ATOM 679 N N . THR A 1 87 ? 7.211 -9.702 6.267 1.00 84.88 87 THR A N 1
ATOM 680 C CA . THR A 1 87 ? 5.955 -8.954 6.188 1.00 84.88 87 THR A CA 1
ATOM 681 C C . THR A 1 87 ? 5.885 -7.905 7.291 1.00 84.88 87 THR A C 1
ATOM 683 O O . THR A 1 87 ? 5.863 -8.243 8.473 1.00 84.88 87 THR A O 1
ATOM 686 N N . PHE A 1 88 ? 5.818 -6.628 6.902 1.00 87.81 88 PHE A N 1
ATOM 687 C CA . PHE A 1 88 ? 5.607 -5.500 7.814 1.00 87.81 88 PHE A CA 1
ATOM 688 C C . PHE A 1 88 ? 4.125 -5.295 8.161 1.00 87.81 88 PHE A C 1
ATOM 690 O O . PHE A 1 88 ? 3.212 -5.717 7.437 1.00 87.81 88 PHE A O 1
ATOM 697 N N . PHE A 1 89 ? 3.915 -4.573 9.263 1.00 90.06 89 PHE A N 1
ATOM 698 C CA . PHE A 1 89 ? 2.623 -4.113 9.768 1.00 90.06 89 PHE A CA 1
ATOM 699 C C . PHE A 1 89 ? 1.673 -5.238 10.202 1.00 90.06 89 PHE A C 1
ATOM 701 O O . PHE A 1 89 ? 0.463 -5.139 9.999 1.00 90.06 89 PHE A O 1
ATOM 708 N N . LEU A 1 90 ? 2.198 -6.329 10.772 1.00 92.00 90 LEU A N 1
ATOM 709 C CA . LEU A 1 90 ? 1.385 -7.514 11.072 1.00 92.00 90 LEU A CA 1
ATOM 710 C C . LEU A 1 90 ? 0.242 -7.222 12.048 1.00 92.00 90 LEU A C 1
ATOM 712 O O . LEU A 1 90 ? -0.913 -7.486 11.718 1.00 92.00 90 LEU A O 1
ATOM 716 N N . PHE A 1 91 ? 0.530 -6.654 13.222 1.00 93.56 91 PHE A N 1
ATOM 717 C CA . PHE A 1 91 ? -0.524 -6.350 14.194 1.00 93.56 91 PHE A CA 1
ATOM 718 C C . PHE A 1 91 ? -1.356 -5.123 13.787 1.00 93.56 91 PHE A C 1
ATOM 720 O O . PHE A 1 91 ? -2.556 -5.076 14.051 1.00 93.56 91 PHE A O 1
ATOM 727 N N . GLN A 1 92 ? -0.753 -4.153 13.089 1.00 93.88 92 GLN A N 1
ATOM 728 C CA . GLN A 1 92 ? -1.416 -2.923 12.645 1.00 93.88 92 GLN A CA 1
ATOM 729 C C . GLN A 1 92 ? -2.578 -3.202 11.684 1.00 93.88 92 GLN A C 1
ATOM 731 O O . GLN A 1 92 ? -3.571 -2.481 11.714 1.00 93.88 92 GLN A O 1
ATOM 736 N N . ARG A 1 93 ? -2.513 -4.280 10.890 1.00 92.50 93 ARG A N 1
ATOM 737 C CA . ARG A 1 93 ? -3.622 -4.723 10.020 1.00 92.50 93 ARG A CA 1
ATOM 738 C C . ARG A 1 93 ? -4.917 -5.000 10.784 1.00 92.50 93 ARG A C 1
ATOM 740 O O . ARG A 1 93 ? -5.994 -4.900 10.209 1.00 92.50 93 ARG A O 1
ATOM 747 N N . PHE A 1 94 ? -4.827 -5.315 12.075 1.00 95.44 94 PHE A N 1
ATOM 748 C CA . PHE A 1 94 ? -5.991 -5.581 12.915 1.00 95.44 94 PHE A CA 1
ATOM 749 C C . PHE A 1 94 ? -6.555 -4.320 13.588 1.00 95.44 94 PHE A C 1
ATOM 751 O O . PHE A 1 94 ? -7.576 -4.403 14.270 1.00 95.44 94 PHE A O 1
ATOM 758 N N . ALA A 1 95 ? -5.947 -3.145 13.372 1.00 95.69 95 ALA A N 1
ATOM 759 C CA . ALA A 1 95 ? -6.390 -1.891 13.983 1.00 95.69 95 ALA A CA 1
ATOM 760 C C . ALA A 1 95 ? -7.830 -1.524 13.600 1.00 95.69 95 ALA A C 1
ATOM 762 O O . ALA A 1 95 ? -8.592 -1.047 14.437 1.00 95.69 95 ALA A O 1
ATOM 763 N N . MET A 1 96 ? -8.233 -1.809 12.357 1.00 94.62 96 MET A N 1
ATOM 764 C CA . MET A 1 96 ? -9.583 -1.517 11.860 1.00 94.62 96 MET A CA 1
ATOM 765 C C . MET A 1 96 ? -10.698 -2.233 12.640 1.00 94.62 96 MET A C 1
ATOM 767 O O . MET A 1 96 ? -11.846 -1.798 12.614 1.00 94.62 96 MET A O 1
ATOM 771 N N . PHE A 1 97 ? -10.371 -3.311 13.361 1.00 96.94 97 PHE A N 1
ATOM 772 C CA . PHE A 1 97 ? -11.329 -4.060 14.174 1.00 96.94 97 PHE A CA 1
ATOM 773 C C . PHE A 1 97 ? -11.475 -3.523 15.598 1.00 96.94 97 PHE A C 1
ATOM 775 O O . PHE A 1 97 ? -12.424 -3.894 16.288 1.00 96.94 97 PHE A O 1
ATOM 782 N N . ILE A 1 98 ? -10.583 -2.631 16.039 1.00 97.00 98 ILE A N 1
ATOM 783 C CA . ILE A 1 98 ? -10.585 -2.112 17.408 1.00 97.00 98 ILE A CA 1
ATOM 784 C C . ILE A 1 98 ? -11.893 -1.376 17.701 1.00 97.00 98 ILE A C 1
ATOM 786 O O . ILE A 1 98 ? -12.574 -1.731 18.659 1.00 97.00 98 ILE A O 1
ATOM 790 N N . PHE A 1 99 ? -12.292 -0.402 16.876 1.00 95.56 99 PHE A N 1
ATOM 791 C CA . PHE A 1 99 ? -13.513 0.371 17.136 1.00 95.56 99 PHE A CA 1
ATOM 792 C C . PHE A 1 99 ? -14.804 -0.451 17.018 1.00 95.56 99 PHE A C 1
ATOM 794 O O . PHE A 1 99 ? -15.617 -0.368 17.941 1.00 95.56 99 PHE A O 1
ATOM 801 N N . PRO A 1 100 ? -15.013 -1.283 15.974 1.00 96.12 100 PRO A N 1
ATOM 802 C CA . PRO A 1 100 ? -16.190 -2.144 15.913 1.00 96.12 100 PRO A CA 1
ATOM 803 C C . PRO A 1 100 ? -16.292 -3.086 17.116 1.00 96.12 100 PRO A C 1
ATOM 805 O O . PRO A 1 100 ? -17.350 -3.177 17.732 1.00 96.12 100 PRO A O 1
ATOM 808 N N . PHE A 1 101 ? -15.200 -3.752 17.504 1.00 97.88 101 PHE A N 1
ATOM 809 C CA . PHE A 1 101 ? -15.230 -4.699 18.623 1.00 97.88 101 PHE A CA 1
ATOM 810 C C . PHE A 1 101 ? -15.315 -4.005 19.979 1.00 97.88 101 PHE A C 1
ATOM 812 O O . PHE A 1 101 ? -15.939 -4.534 20.896 1.00 97.88 101 PHE A O 1
ATOM 819 N N . TYR A 1 102 ? -14.759 -2.801 20.095 1.00 97.62 102 TYR A N 1
ATOM 820 C CA . TYR A 1 102 ? -14.977 -1.937 21.244 1.00 97.62 102 TYR A CA 1
ATOM 821 C C . TYR A 1 102 ? -16.450 -1.539 21.370 1.00 97.62 102 TYR A C 1
ATOM 823 O O . TYR A 1 102 ? -16.993 -1.607 22.462 1.00 97.62 102 TYR A O 1
ATOM 831 N N . ALA A 1 103 ? -17.142 -1.204 20.280 1.00 95.88 103 ALA A N 1
ATOM 832 C CA . ALA A 1 103 ? -18.562 -0.859 20.343 1.00 95.88 103 ALA A CA 1
ATOM 833 C C . ALA A 1 103 ? -19.437 -2.027 20.846 1.00 95.88 103 ALA A C 1
ATOM 835 O O . ALA A 1 103 ? -20.402 -1.795 21.574 1.00 95.88 103 ALA A O 1
ATOM 836 N N . LEU A 1 104 ? -19.076 -3.279 20.531 1.00 96.25 104 LEU A N 1
ATOM 837 C CA . LEU A 1 104 ? -19.839 -4.474 20.926 1.00 96.25 104 LEU A CA 1
ATOM 838 C C . LEU A 1 104 ? -19.908 -4.708 22.443 1.00 96.25 104 LEU A C 1
ATOM 840 O O . LEU A 1 104 ? -20.858 -5.335 22.916 1.00 96.25 104 LEU A O 1
ATOM 844 N N . ILE A 1 105 ? -18.936 -4.221 23.223 1.00 97.50 105 ILE A N 1
ATOM 845 C CA . ILE A 1 105 ? -18.943 -4.413 24.685 1.00 97.50 105 ILE A CA 1
ATOM 846 C C . ILE A 1 105 ? -19.950 -3.493 25.386 1.00 97.50 105 ILE A C 1
ATOM 848 O O . ILE A 1 105 ? -20.190 -3.648 26.585 1.00 97.50 105 ILE A O 1
ATOM 852 N N . PHE A 1 106 ? -20.551 -2.545 24.664 1.00 96.31 106 PHE A N 1
ATOM 853 C CA . PHE A 1 106 ? -21.543 -1.624 25.197 1.00 96.31 106 PHE A CA 1
ATOM 854 C C . PHE A 1 106 ? -22.955 -2.012 24.766 1.00 96.31 106 PHE A C 1
ATOM 856 O O . PHE A 1 106 ? -23.204 -2.447 23.647 1.00 96.31 106 PHE A O 1
ATOM 863 N N . ARG A 1 107 ? -23.909 -1.815 25.675 1.00 92.00 107 ARG A N 1
ATOM 864 C CA . ARG A 1 107 ? -25.345 -1.891 25.400 1.00 92.00 107 ARG A CA 1
ATOM 865 C C . ARG A 1 107 ? -25.968 -0.503 25.489 1.00 92.00 107 ARG A C 1
ATOM 867 O O . ARG A 1 107 ? -25.582 0.300 26.346 1.00 92.00 107 ARG A O 1
ATOM 874 N N . GLY A 1 108 ? -26.960 -0.258 24.636 1.00 83.31 108 GLY A N 1
ATOM 875 C CA . GLY A 1 108 ? -27.806 0.928 24.724 1.00 83.31 108 GLY A CA 1
ATOM 876 C C . GLY A 1 108 ? -28.586 0.977 26.040 1.00 83.31 108 GLY A C 1
ATOM 877 O O . GLY A 1 108 ? -28.829 -0.049 26.682 1.00 83.31 108 GLY A O 1
ATOM 878 N N . VAL A 1 109 ? -28.965 2.187 26.444 1.00 78.75 109 VAL A N 1
ATOM 879 C CA . VAL A 1 109 ? -29.873 2.415 27.573 1.00 78.75 109 VAL A CA 1
ATOM 880 C C . VAL A 1 109 ? -31.285 2.020 27.130 1.00 78.75 109 VAL A C 1
ATOM 882 O O . VAL A 1 109 ? -31.734 2.457 26.072 1.00 78.75 109 VAL A O 1
ATOM 885 N N . ALA A 1 110 ? -31.974 1.176 27.905 1.00 71.38 110 ALA A N 1
ATOM 886 C CA . ALA A 1 110 ? -33.344 0.764 27.591 1.00 71.38 110 ALA A CA 1
ATOM 887 C C . ALA A 1 110 ? -34.276 1.984 27.603 1.00 71.38 110 ALA A C 1
ATOM 889 O O . ALA A 1 110 ? -34.119 2.836 28.474 1.00 71.38 110 ALA A O 1
ATOM 890 N N . GLU A 1 111 ? -35.256 2.061 26.694 1.00 65.69 111 GLU A N 1
ATOM 891 C CA . GLU A 1 111 ? -36.156 3.223 26.543 1.00 65.69 111 GLU A CA 1
ATOM 892 C C . GLU A 1 111 ? -36.794 3.689 27.864 1.00 65.69 111 GLU A C 1
ATOM 894 O O . GLU A 1 111 ? -36.951 4.893 28.078 1.00 65.69 111 GLU A O 1
ATOM 899 N N . SER A 1 112 ? -37.066 2.756 28.784 1.00 58.94 112 SER A N 1
ATOM 900 C CA . SER A 1 112 ? -37.599 3.021 30.127 1.00 58.94 112 SER A CA 1
ATOM 901 C C . SER A 1 112 ? -36.639 3.787 31.052 1.00 58.94 112 SER A C 1
ATOM 903 O O . SER A 1 112 ? -37.088 4.492 31.949 1.00 58.94 112 SER A O 1
ATOM 905 N N . GLU A 1 113 ? -35.324 3.683 30.847 1.00 60.91 113 GLU A N 1
ATOM 906 C CA . GLU A 1 113 ? -34.286 4.411 31.595 1.00 60.91 113 GLU A CA 1
ATOM 907 C C . GLU A 1 113 ? -33.944 5.774 30.947 1.00 60.91 113 GLU A C 1
ATOM 909 O O . GLU A 1 113 ? -33.342 6.635 31.590 1.00 60.91 113 GLU A O 1
ATOM 914 N N . VAL A 1 114 ? -34.357 6.019 29.693 1.00 59.88 114 VAL A N 1
ATOM 915 C CA . VAL A 1 114 ? -34.065 7.259 28.937 1.00 59.88 114 VAL A CA 1
ATOM 916 C C . VAL A 1 114 ? -35.059 8.398 29.240 1.00 59.88 114 VAL A C 1
ATOM 918 O O . VAL A 1 114 ? -35.084 9.420 28.552 1.00 59.88 114 VAL A O 1
ATOM 921 N N . ALA A 1 115 ? -35.895 8.273 30.275 1.00 59.16 115 ALA A N 1
ATOM 922 C CA . ALA A 1 115 ? -36.891 9.288 30.642 1.00 59.16 115 ALA A CA 1
ATOM 923 C C . ALA A 1 115 ? -36.279 10.661 31.020 1.00 59.16 115 ALA A C 1
ATOM 925 O O . ALA A 1 115 ? -36.981 11.672 31.060 1.00 59.16 115 ALA A O 1
ATOM 926 N N . GLN A 1 116 ? -34.961 10.743 31.234 1.00 66.88 116 GLN A N 1
ATOM 927 C CA . GLN A 1 116 ? -34.253 12.001 31.465 1.00 66.88 116 GLN A CA 1
ATOM 928 C C . GLN A 1 116 ? -33.908 12.713 30.142 1.00 66.88 116 GLN A C 1
ATOM 930 O O . GLN A 1 116 ? -32.984 12.320 29.427 1.00 66.88 116 GLN A O 1
ATOM 935 N N . ARG A 1 117 ? -34.604 13.826 29.843 1.00 63.03 117 ARG A N 1
ATOM 936 C CA . ARG A 1 117 ? -34.384 14.681 28.648 1.00 63.03 117 ARG A CA 1
ATOM 937 C C . ARG A 1 117 ? -32.906 15.031 28.385 1.00 63.03 117 ARG A C 1
ATOM 939 O O . ARG A 1 117 ? -32.503 15.109 27.228 1.00 63.03 117 ARG A O 1
ATOM 946 N N . GLY A 1 118 ? -32.092 15.195 29.433 1.00 73.12 118 GLY A N 1
ATOM 947 C CA . GLY A 1 118 ? -30.667 15.536 29.313 1.00 73.12 118 GLY A CA 1
ATOM 948 C C . GLY A 1 118 ? -29.790 14.432 28.708 1.00 73.12 118 GLY A C 1
ATOM 949 O O . GLY A 1 118 ? -28.824 14.738 28.013 1.00 73.12 118 GLY A O 1
ATOM 950 N N . VAL A 1 119 ? -30.136 13.157 28.913 1.00 77.00 119 VAL A N 1
ATOM 951 C CA . VAL A 1 119 ? -29.380 12.020 28.356 1.00 77.00 119 VAL A CA 1
ATOM 952 C C . VAL A 1 119 ? -29.650 11.882 26.856 1.00 77.00 119 VAL A C 1
ATOM 954 O O . VAL A 1 119 ? -28.713 11.679 26.088 1.00 77.00 119 VAL A O 1
ATOM 957 N N . LYS A 1 120 ? -30.900 12.098 26.416 1.00 81.94 120 LYS A N 1
ATOM 958 C CA . LYS A 1 120 ? -31.271 12.066 24.987 1.00 81.94 120 LYS A CA 1
ATOM 959 C C . LYS A 1 120 ? -30.540 13.128 24.171 1.00 81.94 120 LYS A C 1
ATOM 961 O O . LYS A 1 120 ? -29.978 12.809 23.130 1.00 81.94 120 LYS A O 1
ATOM 966 N N . ALA A 1 121 ? -30.525 14.374 24.651 1.00 86.62 121 ALA A N 1
ATOM 967 C CA . ALA A 1 121 ? -29.870 15.474 23.944 1.00 86.62 121 ALA A CA 1
ATOM 968 C C . ALA A 1 121 ? -28.352 15.256 23.818 1.00 86.62 121 ALA A C 1
ATOM 970 O O . ALA A 1 121 ? -27.791 15.464 22.745 1.00 86.62 121 ALA A O 1
ATOM 971 N N . ARG A 1 122 ? -27.697 14.781 24.889 1.00 87.44 122 ARG A N 1
ATOM 972 C CA . ARG A 1 122 ? -26.264 14.444 24.872 1.00 87.44 122 ARG A CA 1
ATOM 973 C C . ARG A 1 122 ? -25.959 13.296 23.918 1.00 87.44 122 ARG A C 1
ATOM 975 O O . ARG A 1 122 ? -25.062 13.436 23.098 1.00 87.44 122 ARG A O 1
ATOM 982 N N . ALA A 1 123 ? -26.730 12.210 23.974 1.00 88.25 123 ALA A N 1
ATOM 983 C CA . ALA A 1 123 ? -26.546 11.073 23.080 1.00 88.25 123 ALA A CA 1
ATOM 984 C C . ALA A 1 123 ? -26.712 11.473 21.606 1.00 88.25 123 ALA A C 1
ATOM 986 O O . ALA A 1 123 ? -25.867 11.120 20.787 1.00 88.25 123 ALA A O 1
ATOM 987 N N . LEU A 1 124 ? -27.737 12.270 21.283 1.00 91.12 124 LEU A N 1
ATOM 988 C CA . LEU A 1 124 ? -27.949 12.786 19.930 1.00 91.12 124 LEU A CA 1
ATOM 989 C C . LEU A 1 124 ? -26.794 13.690 19.476 1.00 91.12 124 LEU A C 1
ATOM 991 O O . LEU A 1 124 ? -26.305 13.539 18.361 1.00 91.12 124 LEU A O 1
ATOM 995 N N . ALA A 1 125 ? -26.320 14.592 20.341 1.00 93.19 125 ALA A N 1
ATOM 996 C CA . ALA A 1 125 ? -25.176 15.450 20.039 1.00 93.19 125 ALA A CA 1
ATOM 997 C C . ALA A 1 125 ? -23.894 14.633 19.802 1.00 93.19 125 ALA A C 1
ATOM 999 O O . ALA A 1 125 ? -23.158 14.907 18.857 1.00 93.19 125 ALA A O 1
ATOM 1000 N N . SER A 1 126 ? -23.641 13.596 20.608 1.00 92.50 126 SER A N 1
ATOM 1001 C CA . SER A 1 126 ? -22.511 12.682 20.410 1.00 92.50 126 SER A CA 1
ATOM 1002 C C . SER A 1 126 ? -22.625 11.901 19.105 1.00 92.50 126 SER A C 1
ATOM 1004 O O . SER A 1 126 ? -21.643 11.805 18.378 1.00 92.50 126 SER A O 1
ATOM 1006 N N . GLN A 1 127 ? -23.810 11.384 18.772 1.00 93.00 127 GLN A N 1
ATOM 1007 C CA . GLN A 1 127 ? -24.053 10.702 17.499 1.00 93.00 127 GLN A CA 1
ATOM 1008 C C . GLN A 1 127 ? -23.842 11.637 16.306 1.00 93.00 127 GLN A C 1
ATOM 1010 O O . GLN A 1 127 ? -23.175 11.253 15.349 1.00 93.00 127 GLN A O 1
ATOM 1015 N N . ALA A 1 128 ? -24.351 12.869 16.376 1.00 95.81 128 ALA A N 1
ATOM 1016 C CA . ALA A 1 128 ? -24.153 13.877 15.340 1.00 95.81 128 ALA A CA 1
ATOM 1017 C C . ALA A 1 128 ? -22.670 14.239 15.176 1.00 95.81 128 ALA A C 1
ATOM 1019 O O . ALA A 1 128 ? -22.181 14.325 14.053 1.00 95.81 128 ALA A O 1
ATOM 1020 N N . LEU A 1 129 ? -21.934 14.388 16.283 1.00 95.81 129 LEU A N 1
ATOM 1021 C CA . LEU A 1 129 ? -20.498 14.658 16.254 1.00 95.81 129 LEU A CA 1
ATOM 1022 C C . LEU A 1 129 ? -19.710 13.488 15.647 1.00 95.81 129 LEU A C 1
ATOM 1024 O O . LEU A 1 129 ? -18.847 13.710 14.803 1.00 95.81 129 LEU A O 1
ATOM 1028 N N . LEU A 1 130 ? -20.023 12.245 16.025 1.00 94.50 130 LEU A N 1
ATOM 1029 C CA . LEU A 1 130 ? -19.409 11.056 15.425 1.00 94.50 130 LEU A CA 1
ATOM 1030 C C . LEU A 1 130 ? -19.713 10.961 13.930 1.00 94.50 130 LEU A C 1
ATOM 1032 O O . LEU A 1 130 ? -18.806 10.716 13.141 1.00 94.50 130 LEU A O 1
ATOM 1036 N N . ALA A 1 131 ? -20.965 11.198 13.534 1.00 95.94 131 ALA A N 1
ATOM 1037 C CA . ALA A 1 131 ? -21.353 11.232 12.131 1.00 95.94 131 ALA A CA 1
ATOM 1038 C C . ALA A 1 131 ? -20.571 12.310 11.369 1.00 95.94 131 ALA A C 1
ATOM 1040 O O . ALA A 1 131 ? -20.043 12.027 10.298 1.00 95.94 131 ALA A O 1
ATOM 1041 N N . ALA A 1 132 ? -20.418 13.508 11.941 1.00 96.62 132 ALA A N 1
ATOM 1042 C CA . ALA A 1 132 ? -19.624 14.582 11.352 1.00 96.62 132 ALA A CA 1
ATOM 1043 C C . ALA A 1 132 ? -18.144 14.193 11.191 1.00 96.62 132 ALA A C 1
ATOM 1045 O O . ALA A 1 132 ? -17.566 14.446 10.137 1.00 96.62 132 ALA A O 1
ATOM 1046 N N . VAL A 1 133 ? -17.540 13.529 12.185 1.00 95.19 133 VAL A N 1
ATOM 1047 C CA . VAL A 1 133 ? -16.160 13.015 12.091 1.00 95.19 133 VAL A CA 1
ATOM 1048 C C . VAL A 1 133 ? -16.040 11.956 10.995 1.00 95.19 133 VAL A C 1
ATOM 1050 O O . VAL A 1 133 ? -15.122 12.031 10.182 1.00 95.19 133 VAL A O 1
ATOM 1053 N N . CYS A 1 134 ? -16.973 11.005 10.921 1.00 93.94 134 CYS A N 1
ATOM 1054 C CA . CYS A 1 134 ? -16.985 9.981 9.876 1.00 93.94 134 CYS A CA 1
ATOM 1055 C C . CYS A 1 134 ? -17.156 10.591 8.476 1.00 93.94 134 CYS A C 1
ATOM 1057 O O . CYS A 1 134 ? -16.427 10.221 7.560 1.00 93.94 134 CYS A O 1
ATOM 1059 N N . ILE A 1 135 ? -18.074 11.548 8.309 1.00 96.81 135 ILE A N 1
ATOM 1060 C CA . ILE A 1 135 ? -18.280 12.270 7.045 1.00 96.81 135 ILE A CA 1
ATOM 1061 C C . ILE A 1 135 ? -17.024 13.058 6.672 1.00 96.81 135 ILE A C 1
ATOM 1063 O O . ILE A 1 135 ? -16.583 12.988 5.529 1.00 96.81 135 ILE A O 1
ATOM 1067 N N . GLY A 1 136 ? -16.417 13.766 7.627 1.00 95.25 136 GLY A N 1
ATOM 1068 C CA . GLY A 1 136 ? -15.170 14.496 7.412 1.00 95.25 136 GLY A CA 1
ATOM 1069 C C . GLY A 1 136 ? -14.035 13.572 6.975 1.00 95.25 136 GLY A C 1
ATOM 1070 O O . GLY A 1 136 ? -13.359 13.855 5.989 1.00 95.25 136 GLY A O 1
ATOM 1071 N N . PHE A 1 137 ? -13.872 12.428 7.646 1.00 93.56 137 PHE A N 1
ATOM 1072 C CA . PHE A 1 137 ? -12.898 11.407 7.266 1.00 93.56 137 PHE A CA 1
ATOM 1073 C C . PHE A 1 137 ? -13.140 10.887 5.846 1.00 93.56 137 PHE A C 1
ATOM 1075 O O . PHE A 1 137 ? -12.216 10.893 5.034 1.00 93.56 137 PHE A O 1
ATOM 1082 N N . LEU A 1 138 ? -14.374 10.492 5.521 1.00 95.25 138 LEU A N 1
ATOM 1083 C CA . LEU A 1 138 ? -14.736 10.026 4.181 1.00 95.25 138 LEU A CA 1
ATOM 1084 C C . LEU A 1 138 ? -14.511 11.109 3.121 1.00 95.25 138 LEU A C 1
ATOM 1086 O O . LEU A 1 138 ? -14.015 10.801 2.044 1.00 95.25 138 LEU A O 1
ATOM 1090 N N . GLY A 1 139 ? -14.810 12.372 3.430 1.00 96.12 139 GLY A N 1
ATOM 1091 C CA . GLY A 1 139 ? -14.545 13.505 2.547 1.00 96.12 139 GLY A CA 1
ATOM 1092 C C . GLY A 1 139 ? -13.052 13.694 2.274 1.00 96.12 139 GLY A C 1
ATOM 1093 O O . GLY A 1 139 ? -12.653 13.841 1.120 1.00 96.12 139 GLY A O 1
ATOM 1094 N N . VAL A 1 140 ? -12.209 13.618 3.310 1.00 93.00 140 VAL A N 1
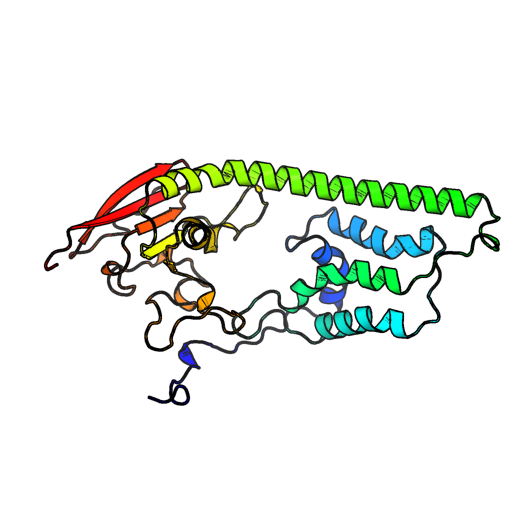ATOM 1095 C CA . VAL A 1 140 ? -10.745 13.704 3.167 1.00 93.00 140 VAL A CA 1
ATOM 1096 C C . VAL A 1 140 ? -10.197 12.527 2.357 1.00 93.00 140 VAL A C 1
ATOM 1098 O O . VAL A 1 140 ? -9.405 12.743 1.441 1.00 93.00 140 VAL A O 1
ATOM 1101 N N . GLN A 1 141 ? -10.621 11.295 2.651 1.00 93.50 141 GLN A N 1
ATOM 1102 C CA . GLN A 1 141 ? -10.174 10.112 1.906 1.00 93.50 141 GLN A CA 1
ATOM 1103 C C . GLN A 1 141 ? -10.684 10.115 0.460 1.00 93.50 141 GLN A C 1
ATOM 1105 O O . GLN A 1 141 ? -9.935 9.773 -0.453 1.00 93.50 141 GLN A O 1
ATOM 1110 N N . GLY A 1 142 ? -11.918 10.566 0.227 1.00 96.31 142 GLY A N 1
ATOM 1111 C CA . GLY A 1 142 ? -12.484 10.736 -1.109 1.00 96.31 142 GLY A CA 1
ATOM 1112 C C . GLY A 1 142 ? -11.701 11.759 -1.929 1.00 96.31 142 GLY A C 1
ATOM 1113 O O . GLY A 1 142 ? -11.283 11.460 -3.044 1.00 96.31 142 GLY A O 1
ATOM 1114 N N . ALA A 1 143 ? -11.402 12.926 -1.352 1.00 96.38 143 ALA A N 1
ATOM 1115 C CA . ALA A 1 143 ? -10.585 13.944 -2.011 1.00 96.38 143 ALA A CA 1
ATOM 1116 C C . ALA A 1 143 ? -9.165 13.443 -2.327 1.00 96.38 143 ALA A C 1
ATOM 1118 O O . ALA A 1 143 ? -8.656 13.696 -3.417 1.00 96.38 143 ALA A O 1
ATOM 1119 N N . ARG A 1 144 ? -8.532 12.704 -1.404 1.00 94.88 144 ARG A N 1
ATOM 1120 C CA . ARG A 1 144 ? -7.227 12.062 -1.645 1.00 94.88 144 ARG A CA 1
ATOM 1121 C C . ARG A 1 144 ? -7.295 11.034 -2.768 1.00 94.88 144 ARG A C 1
ATOM 1123 O O . ARG A 1 144 ? -6.404 11.007 -3.603 1.00 94.88 144 ARG A O 1
ATOM 1130 N N . THR A 1 145 ? -8.361 10.239 -2.818 1.00 96.12 145 THR A N 1
ATOM 1131 C CA . THR A 1 145 ? -8.571 9.231 -3.867 1.00 96.12 145 THR A CA 1
ATOM 1132 C C . THR A 1 145 ? -8.702 9.878 -5.244 1.00 96.12 145 THR A C 1
ATOM 1134 O O . THR A 1 145 ? -8.049 9.434 -6.181 1.00 96.12 145 THR A O 1
ATOM 1137 N N . VAL A 1 146 ? -9.482 10.959 -5.365 1.00 98.00 146 VAL A N 1
ATOM 1138 C CA . VAL A 1 146 ? -9.626 11.701 -6.631 1.00 98.00 146 VAL A CA 1
ATOM 1139 C C . VAL A 1 146 ? -8.290 12.297 -7.073 1.00 98.00 146 VAL A C 1
ATOM 1141 O O . VAL A 1 146 ? -7.870 12.075 -8.203 1.00 98.00 146 VAL A O 1
ATOM 1144 N N . ARG A 1 147 ? -7.572 12.977 -6.169 1.00 98.06 147 ARG A N 1
ATOM 1145 C CA . ARG A 1 147 ? -6.240 13.531 -6.473 1.00 98.06 147 ARG A CA 1
ATOM 1146 C C . ARG A 1 147 ? -5.236 12.452 -6.854 1.00 98.06 147 ARG A C 1
ATOM 1148 O O . ARG A 1 147 ? -4.387 12.681 -7.703 1.00 98.06 147 ARG A O 1
ATOM 1155 N N . PHE A 1 148 ? -5.310 11.291 -6.211 1.00 97.38 148 PHE A N 1
ATOM 1156 C CA . PHE A 1 148 ? -4.430 10.179 -6.532 1.00 97.38 148 PHE A CA 1
ATOM 1157 C C . PHE A 1 148 ? -4.735 9.603 -7.914 1.00 97.38 148 PHE A C 1
ATOM 1159 O O . PHE A 1 148 ? -3.801 9.301 -8.641 1.00 97.38 148 PHE A O 1
ATOM 1166 N N . ALA A 1 149 ? -6.010 9.519 -8.303 1.00 97.44 149 ALA A N 1
ATOM 1167 C CA . ALA A 1 149 ? -6.394 9.113 -9.653 1.00 97.44 149 ALA A CA 1
ATOM 1168 C C . ALA A 1 149 ? -5.862 10.089 -10.719 1.00 97.44 149 ALA A C 1
ATOM 1170 O O . ALA A 1 149 ? -5.370 9.656 -11.757 1.00 97.44 149 ALA A O 1
ATOM 1171 N N . GLU A 1 150 ? -5.908 11.397 -10.446 1.00 97.81 150 GLU A N 1
ATOM 1172 C CA . GLU A 1 150 ? -5.287 12.415 -11.306 1.00 97.81 150 GLU A CA 1
ATOM 1173 C C . GLU A 1 150 ? -3.759 12.241 -11.374 1.00 97.81 150 GLU A C 1
ATOM 1175 O O . GLU A 1 150 ? -3.188 12.250 -12.461 1.00 97.81 150 GLU A O 1
ATOM 1180 N N . GLU A 1 151 ? -3.100 12.029 -10.230 1.00 97.12 151 GLU A N 1
ATOM 1181 C CA . GLU A 1 151 ? -1.649 11.801 -10.133 1.00 97.12 151 GLU A CA 1
ATOM 1182 C C . GLU A 1 151 ? -1.207 10.514 -10.854 1.00 97.12 151 GLU A C 1
ATOM 1184 O O . GLU A 1 151 ? -0.132 10.468 -11.451 1.00 97.12 151 GLU A O 1
ATOM 1189 N N . SER A 1 152 ? -2.024 9.457 -10.823 1.00 97.56 152 SER A N 1
ATOM 1190 C CA . SER A 1 152 ? -1.714 8.174 -11.454 1.00 97.56 152 SER A CA 1
ATOM 1191 C C . SER A 1 152 ? -2.073 8.091 -12.936 1.00 97.56 152 SER A C 1
ATOM 1193 O O . SER A 1 152 ? -1.627 7.150 -13.585 1.00 97.56 152 SER A O 1
ATOM 1195 N N . ALA A 1 153 ? -2.818 9.049 -13.495 1.00 98.00 153 ALA A N 1
ATOM 1196 C CA . ALA A 1 153 ? -3.247 9.018 -14.899 1.00 98.00 153 ALA A CA 1
ATOM 1197 C C . ALA A 1 153 ? -2.069 8.955 -15.896 1.00 98.00 153 ALA A C 1
ATOM 1199 O O . ALA A 1 153 ? -2.181 8.381 -16.981 1.00 98.00 153 ALA A O 1
ATOM 1200 N N . ASP A 1 154 ? -0.909 9.496 -15.511 1.00 97.75 154 ASP A N 1
ATOM 1201 C CA . ASP A 1 154 ? 0.353 9.359 -16.247 1.00 97.75 154 ASP A CA 1
ATOM 1202 C C . ASP A 1 154 ? 0.754 7.888 -16.456 1.00 97.75 154 ASP A C 1
ATOM 1204 O O . ASP A 1 154 ? 1.237 7.508 -17.527 1.00 97.75 154 ASP A O 1
ATOM 1208 N N . PHE A 1 155 ? 0.551 7.050 -15.435 1.00 98.12 155 PHE A N 1
ATOM 1209 C CA . PHE A 1 155 ? 0.859 5.626 -15.504 1.00 98.12 155 PHE A CA 1
ATOM 1210 C C . PHE A 1 155 ? -0.064 4.917 -16.498 1.00 98.12 155 PHE A C 1
ATOM 1212 O O . PHE A 1 155 ? 0.416 4.173 -17.354 1.00 98.12 155 PHE A O 1
ATOM 1219 N N . ASP A 1 156 ? -1.364 5.211 -16.452 1.00 98.00 156 ASP A N 1
ATOM 1220 C CA . ASP A 1 156 ? -2.349 4.647 -17.381 1.00 98.00 156 ASP A CA 1
ATOM 1221 C C . ASP A 1 156 ? -1.986 4.993 -18.835 1.00 98.00 156 ASP A C 1
ATOM 1223 O O . ASP A 1 156 ? -2.023 4.140 -19.726 1.00 98.00 156 ASP A O 1
ATOM 1227 N N . ALA A 1 157 ? -1.533 6.230 -19.073 1.00 98.12 157 ALA A N 1
ATOM 1228 C CA . ALA A 1 157 ? -1.107 6.690 -20.390 1.00 98.12 157 ALA A CA 1
ATOM 1229 C C . ALA A 1 157 ? 0.142 5.965 -20.924 1.00 98.12 157 ALA A C 1
ATOM 1231 O O . ALA A 1 157 ? 0.236 5.734 -22.135 1.00 98.12 157 ALA A O 1
ATOM 1232 N N . VAL A 1 158 ? 1.112 5.612 -20.067 1.00 98.31 158 VAL A N 1
ATOM 1233 C CA . VAL A 1 158 ? 2.278 4.821 -20.507 1.00 98.31 158 VAL A CA 1
ATOM 1234 C C . VAL A 1 158 ? 1.941 3.342 -20.653 1.00 98.31 158 VAL A C 1
ATOM 1236 O O . VAL A 1 158 ? 2.414 2.720 -21.600 1.00 98.31 158 VAL A O 1
ATOM 1239 N N . VAL A 1 159 ? 1.103 2.785 -19.776 1.00 98.00 159 VAL A N 1
ATOM 1240 C CA . VAL A 1 159 ? 0.688 1.377 -19.826 1.00 98.00 159 VAL A CA 1
ATOM 1241 C C . VAL A 1 159 ? -0.150 1.081 -21.065 1.00 98.00 159 VAL A C 1
ATOM 1243 O O . VAL A 1 159 ? 0.044 0.038 -21.680 1.00 98.00 159 VAL A O 1
ATOM 1246 N N . ALA A 1 160 ? -0.997 2.012 -21.506 1.00 97.56 160 ALA A N 1
ATOM 1247 C CA . ALA A 1 160 ? -1.788 1.850 -22.727 1.00 97.56 160 ALA A CA 1
ATOM 1248 C C . ALA A 1 160 ? -0.938 1.662 -24.005 1.00 97.56 160 ALA A C 1
ATOM 1250 O O . ALA A 1 160 ? -1.445 1.184 -25.018 1.00 97.56 160 ALA A O 1
ATOM 1251 N N . ALA A 1 161 ? 0.350 2.032 -23.980 1.00 97.62 161 ALA A N 1
ATOM 1252 C CA . ALA A 1 161 ? 1.278 1.825 -25.094 1.00 97.62 161 ALA A CA 1
ATOM 1253 C C . ALA A 1 161 ? 1.955 0.439 -25.085 1.00 97.62 161 ALA A C 1
ATOM 1255 O O . ALA A 1 161 ? 2.696 0.111 -26.010 1.00 97.62 161 ALA A O 1
ATOM 1256 N N . VAL A 1 162 ? 1.745 -0.355 -24.035 1.00 98.00 162 VAL A N 1
ATOM 1257 C CA . VAL A 1 162 ? 2.444 -1.615 -23.770 1.00 98.00 162 VAL A CA 1
ATOM 1258 C C . VAL A 1 162 ? 1.589 -2.800 -24.217 1.00 98.00 162 VAL A C 1
ATOM 1260 O O . VAL A 1 162 ? 0.389 -2.848 -23.960 1.00 98.00 162 VAL A O 1
ATOM 1263 N N . GLU A 1 163 ? 2.195 -3.805 -24.852 1.00 98.00 163 GLU A N 1
ATOM 1264 C CA . GLU A 1 163 ? 1.465 -5.026 -25.208 1.00 98.00 163 GLU A CA 1
ATOM 1265 C C . GLU A 1 163 ? 1.104 -5.846 -23.961 1.00 98.00 163 GLU A C 1
ATOM 1267 O O . GLU A 1 163 ? 1.921 -5.945 -23.046 1.00 98.00 163 GLU A O 1
ATOM 1272 N N . PRO A 1 164 ? -0.072 -6.493 -23.904 1.00 98.06 164 PRO A N 1
ATOM 1273 C CA . PRO A 1 164 ? -0.464 -7.331 -22.776 1.00 98.06 164 PRO A CA 1
ATOM 1274 C C . PRO A 1 164 ? 0.351 -8.630 -22.688 1.00 98.06 164 PRO A C 1
ATOM 1276 O O . PRO A 1 164 ? 0.983 -9.065 -23.650 1.00 98.06 164 PRO A O 1
ATOM 1279 N N . ALA A 1 165 ? 0.284 -9.287 -21.527 1.00 97.75 165 ALA A N 1
ATOM 1280 C CA . ALA A 1 165 ? 0.903 -10.586 -21.248 1.00 97.75 165 ALA A CA 1
ATOM 1281 C C . ALA A 1 165 ? 2.433 -10.641 -21.429 1.00 97.75 165 ALA A C 1
ATOM 1283 O O . ALA A 1 165 ? 3.005 -11.712 -21.638 1.00 97.75 165 ALA A O 1
ATOM 1284 N N . GLN A 1 166 ? 3.109 -9.497 -21.324 1.00 97.88 166 GLN A N 1
ATOM 1285 C CA . GLN A 1 166 ? 4.565 -9.409 -21.381 1.00 97.88 166 GLN A CA 1
ATOM 1286 C C . GLN A 1 166 ? 5.160 -9.297 -19.976 1.00 97.88 166 GLN A C 1
ATOM 1288 O O . GLN A 1 166 ? 4.473 -9.002 -18.993 1.00 97.88 166 GLN A O 1
ATOM 1293 N N . ARG A 1 167 ? 6.469 -9.541 -19.877 1.00 97.69 167 ARG A N 1
ATOM 1294 C CA . ARG A 1 167 ? 7.210 -9.350 -18.630 1.00 97.69 167 ARG A CA 1
ATOM 1295 C C . ARG A 1 167 ? 7.767 -7.933 -18.552 1.00 97.69 167 ARG A C 1
ATOM 1297 O O . ARG A 1 167 ? 8.467 -7.490 -19.468 1.00 97.69 167 ARG A O 1
ATOM 1304 N N . GLY A 1 168 ? 7.470 -7.254 -17.453 1.00 98.06 168 GLY A N 1
ATOM 1305 C CA . GLY A 1 168 ? 7.960 -5.926 -17.124 1.00 98.06 168 GLY A CA 1
ATOM 1306 C C . GLY A 1 168 ? 8.882 -5.932 -15.908 1.00 98.06 168 GLY A C 1
ATOM 1307 O O . GLY A 1 168 ? 8.802 -6.816 -15.055 1.00 98.06 168 GLY A O 1
ATOM 1308 N N . LEU A 1 169 ? 9.739 -4.925 -15.821 1.00 98.19 169 LEU A N 1
ATOM 1309 C CA . LEU A 1 169 ? 10.492 -4.583 -14.620 1.00 98.19 169 LEU A CA 1
ATOM 1310 C C . LEU A 1 169 ? 10.105 -3.174 -14.183 1.00 98.19 169 LEU A C 1
ATOM 1312 O O . LEU A 1 169 ? 9.995 -2.289 -15.031 1.00 98.19 169 LEU A O 1
ATOM 1316 N N . MET A 1 170 ? 9.925 -2.948 -12.885 1.00 97.31 170 MET A N 1
ATOM 1317 C CA . MET A 1 170 ? 9.718 -1.601 -12.358 1.00 97.31 170 MET A CA 1
ATOM 1318 C C . MET A 1 170 ? 10.996 -1.016 -11.757 1.00 97.31 170 MET A C 1
ATOM 1320 O O . MET A 1 170 ? 11.704 -1.681 -11.004 1.00 97.31 170 MET A O 1
ATOM 1324 N N . LEU A 1 171 ? 11.276 0.242 -12.087 1.00 97.56 171 LEU A N 1
ATOM 1325 C CA . LEU A 1 171 ? 12.413 1.016 -11.597 1.00 97.56 171 LEU A CA 1
ATOM 1326 C C . LEU A 1 171 ? 11.889 2.364 -11.085 1.00 97.56 171 LEU A C 1
ATOM 1328 O O . LEU A 1 171 ? 11.630 3.288 -11.855 1.00 97.56 171 LEU A O 1
ATOM 1332 N N . VAL A 1 172 ? 11.682 2.457 -9.775 1.00 96.69 172 VAL A N 1
ATOM 1333 C CA . VAL A 1 172 ? 11.003 3.584 -9.123 1.00 96.69 172 VAL A CA 1
ATOM 1334 C C . VAL A 1 172 ? 12.038 4.462 -8.415 1.00 96.69 172 VAL A C 1
ATOM 1336 O O . VAL A 1 172 ? 12.506 4.106 -7.337 1.00 96.69 172 VAL A O 1
ATOM 1339 N N . PHE A 1 173 ? 12.395 5.601 -9.020 1.00 95.62 173 PHE A N 1
ATOM 1340 C CA . PHE A 1 173 ? 13.356 6.564 -8.451 1.00 95.62 173 PHE A CA 1
ATOM 1341 C C . PHE A 1 173 ? 12.738 7.457 -7.375 1.00 95.62 173 PHE A C 1
ATOM 1343 O O . PHE A 1 173 ? 13.417 7.889 -6.450 1.00 95.62 173 PHE A O 1
ATOM 1350 N N . ASP A 1 174 ? 11.446 7.737 -7.501 1.00 94.25 174 ASP A N 1
ATOM 1351 C CA . ASP A 1 174 ? 10.657 8.428 -6.491 1.00 94.25 174 ASP A CA 1
ATOM 1352 C C . ASP A 1 174 ? 9.470 7.533 -6.159 1.00 94.25 174 ASP A C 1
ATOM 1354 O O . ASP A 1 174 ? 8.746 7.116 -7.063 1.00 94.25 174 ASP A O 1
ATOM 1358 N N . LYS A 1 175 ? 9.274 7.221 -4.880 1.00 94.12 175 LYS A N 1
ATOM 1359 C CA . LYS A 1 175 ? 8.204 6.346 -4.377 1.00 94.12 175 LYS A CA 1
ATOM 1360 C C . LYS A 1 175 ? 7.026 7.136 -3.806 1.00 94.12 175 LYS A C 1
ATOM 1362 O O . LYS A 1 175 ? 5.937 6.592 -3.611 1.00 94.12 175 LYS A O 1
ATOM 1367 N N . ARG A 1 176 ? 7.233 8.429 -3.548 1.00 95.00 176 ARG A N 1
ATOM 1368 C CA . ARG A 1 176 ? 6.312 9.266 -2.789 1.00 95.00 176 ARG A CA 1
ATOM 1369 C C . ARG A 1 176 ? 5.104 9.650 -3.625 1.00 95.00 176 ARG A C 1
ATOM 1371 O O . ARG A 1 176 ? 5.247 10.083 -4.766 1.00 95.00 176 ARG A O 1
ATOM 1378 N N . SER A 1 177 ? 3.927 9.578 -3.017 1.00 95.50 177 SER A N 1
ATOM 1379 C CA . SER A 1 177 ? 2.703 10.191 -3.528 1.00 95.50 177 SER A CA 1
ATOM 1380 C C . SER A 1 177 ? 2.333 11.399 -2.666 1.00 95.50 177 SER A C 1
ATOM 1382 O O . SER A 1 177 ? 1.908 11.232 -1.514 1.00 95.50 177 SER A O 1
ATOM 1384 N N . PRO A 1 178 ? 2.503 12.627 -3.184 1.00 94.06 178 PRO A N 1
ATOM 1385 C CA . PRO A 1 178 ? 1.939 13.824 -2.575 1.00 94.06 178 PRO A CA 1
ATOM 1386 C C . PRO A 1 178 ? 0.414 13.752 -2.421 1.00 94.06 178 PRO A C 1
ATOM 1388 O O . PRO A 1 178 ? -0.095 14.156 -1.376 1.00 94.06 178 PRO A O 1
ATOM 1391 N N . ALA A 1 179 ? -0.312 13.212 -3.407 1.00 95.12 179 ALA A N 1
ATOM 1392 C CA . ALA A 1 179 ? -1.772 13.116 -3.363 1.00 95.12 179 ALA A CA 1
ATOM 1393 C C . ALA A 1 179 ? -2.290 12.236 -2.213 1.00 95.12 179 ALA A C 1
ATOM 1395 O O . ALA A 1 179 ? -3.258 12.601 -1.536 1.00 95.12 179 ALA A O 1
ATOM 1396 N N . ALA A 1 180 ? -1.635 11.099 -1.966 1.00 91.81 180 ALA A N 1
ATOM 1397 C CA . ALA A 1 180 ? -2.012 10.170 -0.905 1.00 91.81 180 ALA A CA 1
ATOM 1398 C C . ALA A 1 180 ? -1.342 10.458 0.448 1.00 91.81 180 ALA A C 1
ATOM 1400 O O . ALA A 1 180 ? -1.709 9.828 1.443 1.00 91.81 180 ALA A O 1
ATOM 1401 N N . ASP A 1 181 ? -0.389 11.399 0.496 1.00 90.38 181 ASP A N 1
ATOM 1402 C CA . ASP A 1 181 ? 0.426 11.690 1.682 1.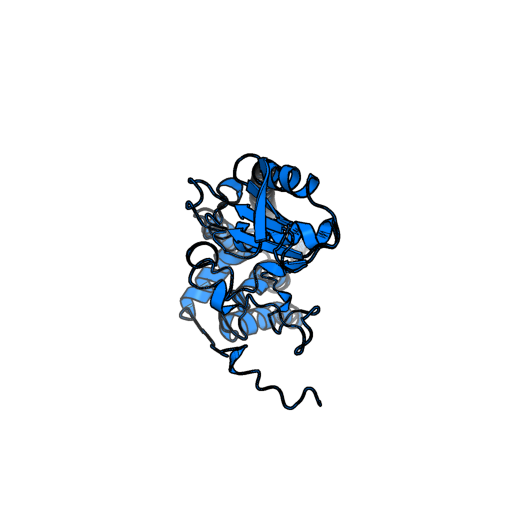00 90.38 181 ASP A CA 1
ATOM 1403 C C . ASP A 1 181 ? 1.144 10.423 2.192 1.00 90.38 181 ASP A C 1
ATOM 1405 O O . ASP A 1 181 ? 1.095 10.069 3.370 1.00 90.38 181 ASP A O 1
ATOM 1409 N N . ASN A 1 182 ? 1.754 9.683 1.257 1.00 90.81 182 ASN A N 1
ATOM 1410 C CA . ASN A 1 182 ? 2.404 8.400 1.519 1.00 90.81 182 ASN A CA 1
ATOM 1411 C C . ASN A 1 182 ? 3.799 8.355 0.861 1.00 90.81 182 ASN A C 1
ATOM 1413 O O . ASN A 1 182 ? 3.895 8.544 -0.356 1.00 90.81 182 ASN A O 1
ATOM 1417 N N . PRO A 1 183 ? 4.880 8.118 1.630 1.00 91.88 183 PRO A N 1
ATOM 1418 C CA . PRO A 1 183 ? 6.245 8.100 1.104 1.00 91.88 183 PRO A CA 1
ATOM 1419 C C . PRO A 1 183 ? 6.564 6.898 0.204 1.00 91.88 183 PRO A C 1
ATOM 1421 O O . PRO A 1 183 ? 7.480 7.005 -0.603 1.00 91.88 183 PRO A O 1
ATOM 1424 N N . ASP A 1 184 ? 5.796 5.809 0.286 1.00 91.00 184 ASP A N 1
ATOM 1425 C CA . ASP A 1 184 ? 6.137 4.516 -0.327 1.00 91.00 184 ASP A CA 1
ATOM 1426 C C . ASP A 1 184 ? 5.052 3.999 -1.292 1.00 91.00 184 ASP A C 1
ATOM 1428 O O . ASP A 1 184 ? 5.047 2.829 -1.671 1.00 91.00 184 ASP A O 1
ATOM 1432 N N . LEU A 1 185 ? 4.081 4.833 -1.686 1.00 93.12 185 LEU A N 1
ATOM 1433 C CA . LEU A 1 185 ? 2.905 4.359 -2.430 1.00 93.12 185 LEU A CA 1
ATOM 1434 C C . LEU A 1 185 ? 3.251 3.763 -3.800 1.00 93.12 185 LEU A C 1
ATOM 1436 O O . LEU A 1 185 ? 2.607 2.809 -4.236 1.00 93.12 185 LEU A O 1
ATOM 1440 N N . TYR A 1 186 ? 4.267 4.307 -4.471 1.00 95.56 186 TYR A N 1
ATOM 1441 C CA . TYR A 1 186 ? 4.612 3.891 -5.826 1.00 95.56 186 TYR A CA 1
ATOM 1442 C C . TYR A 1 186 ? 5.552 2.687 -5.913 1.00 95.56 186 TYR A C 1
ATOM 1444 O O . TYR A 1 186 ? 5.806 2.211 -7.018 1.00 95.56 186 TYR A O 1
ATOM 1452 N N . ASP A 1 187 ? 6.005 2.143 -4.780 1.00 91.56 187 ASP A N 1
ATOM 1453 C CA . ASP A 1 187 ? 7.012 1.072 -4.737 1.00 91.56 187 ASP A CA 1
ATOM 1454 C C . ASP A 1 187 ? 6.639 -0.189 -5.515 1.00 91.56 187 ASP A C 1
ATOM 1456 O O . ASP A 1 187 ? 7.510 -0.933 -5.952 1.00 91.56 187 ASP A O 1
ATOM 1460 N N . ASN A 1 188 ? 5.340 -0.442 -5.667 1.00 92.12 188 ASN A N 1
ATOM 1461 C CA . ASN A 1 188 ? 4.816 -1.610 -6.368 1.00 92.12 188 ASN A CA 1
ATOM 1462 C C . ASN A 1 188 ? 3.755 -1.235 -7.413 1.00 92.12 188 ASN A C 1
ATOM 1464 O O . ASN A 1 188 ? 2.976 -2.085 -7.838 1.00 92.12 188 ASN A O 1
ATOM 1468 N N . PHE A 1 189 ? 3.676 0.037 -7.817 1.00 96.31 189 PHE A N 1
ATOM 1469 C CA . PHE A 1 189 ? 2.539 0.531 -8.602 1.00 96.31 189 PHE A CA 1
ATOM 1470 C C . PHE A 1 189 ? 2.450 -0.100 -9.991 1.00 96.31 189 PHE A C 1
ATOM 1472 O O . PHE A 1 189 ? 1.362 -0.376 -10.489 1.00 96.31 189 PHE A O 1
ATOM 1479 N N . ALA A 1 190 ? 3.600 -0.440 -10.579 1.00 97.00 190 ALA A N 1
ATOM 1480 C CA . ALA A 1 190 ? 3.650 -1.100 -11.876 1.00 97.00 190 ALA A CA 1
ATOM 1481 C C . ALA A 1 190 ? 2.967 -2.485 -11.891 1.00 97.00 190 ALA A C 1
ATOM 1483 O O . ALA A 1 190 ? 2.639 -2.987 -12.964 1.00 97.00 190 ALA A O 1
ATOM 1484 N N . LEU A 1 191 ? 2.672 -3.087 -10.728 1.00 96.25 191 LEU A N 1
ATOM 1485 C CA . LEU A 1 191 ? 1.869 -4.311 -10.638 1.00 96.25 191 LEU A CA 1
ATOM 1486 C C . LEU A 1 191 ? 0.438 -4.142 -11.190 1.00 96.25 191 LEU A C 1
ATOM 1488 O O . LEU A 1 191 ? -0.202 -5.145 -11.503 1.00 96.25 191 LEU A O 1
ATOM 1492 N N . TRP A 1 192 ? -0.073 -2.920 -11.372 1.00 96.12 192 TRP A N 1
ATOM 1493 C CA . TRP A 1 192 ? -1.361 -2.700 -12.051 1.00 96.12 192 TRP A CA 1
ATOM 1494 C C . TRP A 1 192 ? -1.361 -3.172 -13.506 1.00 96.12 192 TRP A C 1
ATOM 1496 O O . TRP A 1 192 ? -2.357 -3.728 -13.964 1.00 96.12 192 TRP A O 1
ATOM 1506 N N . TYR A 1 193 ? -0.215 -3.126 -14.190 1.00 97.75 193 TYR A N 1
ATOM 1507 C CA . TYR A 1 193 ? -0.074 -3.756 -15.505 1.00 97.75 193 TYR A CA 1
ATOM 1508 C C . TYR A 1 193 ? -0.337 -5.276 -15.453 1.00 97.75 193 TYR A C 1
ATOM 1510 O O . TYR A 1 193 ? -0.942 -5.842 -16.364 1.00 97.75 193 TYR A O 1
ATOM 1518 N N . GLN A 1 194 ? 0.034 -5.958 -14.365 1.00 95.25 194 GLN A N 1
ATOM 1519 C CA . GLN A 1 194 ? -0.292 -7.376 -14.185 1.00 95.25 194 GLN A CA 1
ATOM 1520 C C . GLN A 1 194 ? -1.795 -7.607 -13.972 1.00 95.25 194 GLN A C 1
ATOM 1522 O O . GLN A 1 194 ? -2.340 -8.571 -14.512 1.00 95.25 194 GLN A O 1
ATOM 1527 N N . ALA A 1 195 ? -2.468 -6.731 -13.221 1.00 93.38 195 ALA A N 1
ATOM 1528 C CA . ALA A 1 195 ? -3.904 -6.839 -12.972 1.00 93.38 195 ALA A CA 1
ATOM 1529 C C . ALA A 1 195 ? -4.738 -6.596 -14.242 1.00 93.38 195 ALA A C 1
ATOM 1531 O O . ALA A 1 195 ? -5.659 -7.359 -14.530 1.00 93.38 195 ALA A O 1
ATOM 1532 N N . GLU A 1 196 ? -4.395 -5.572 -15.023 1.00 95.31 196 GLU A N 1
ATOM 1533 C CA . GLU A 1 196 ? -5.221 -5.118 -16.149 1.00 95.31 196 GLU A CA 1
ATOM 1534 C C . GLU A 1 196 ? -4.818 -5.737 -17.489 1.00 95.31 196 GLU A C 1
ATOM 1536 O O . GLU A 1 196 ? -5.668 -6.082 -18.308 1.00 95.31 196 GLU A O 1
ATOM 1541 N N . HIS A 1 197 ? -3.518 -5.936 -17.707 1.00 97.19 197 HIS A N 1
ATOM 1542 C CA . HIS A 1 197 ? -2.971 -6.364 -18.996 1.00 97.19 197 HIS A CA 1
ATOM 1543 C C . HIS A 1 197 ? -2.419 -7.791 -18.953 1.00 97.19 197 HIS A C 1
ATOM 1545 O O . HIS A 1 197 ? -1.784 -8.241 -19.906 1.00 97.19 197 HIS A O 1
ATOM 1551 N N . ARG A 1 198 ? -2.660 -8.530 -17.859 1.00 96.56 198 ARG A N 1
ATOM 1552 C CA . ARG A 1 198 ? -2.201 -9.919 -17.658 1.00 96.56 198 ARG A CA 1
ATOM 1553 C C . ARG A 1 198 ? -0.682 -10.090 -17.787 1.00 96.56 198 ARG A C 1
ATOM 1555 O O . ARG A 1 198 ? -0.212 -11.193 -18.058 1.00 96.56 198 ARG A O 1
ATOM 1562 N N . GLY A 1 199 ? 0.076 -9.005 -17.650 1.00 96.12 199 GLY A N 1
ATOM 1563 C CA . GLY A 1 199 ? 1.531 -9.044 -17.643 1.00 96.12 199 GLY A CA 1
ATOM 1564 C C . GLY A 1 199 ? 2.090 -9.631 -16.350 1.00 96.12 199 GLY A C 1
ATOM 1565 O O . GLY A 1 199 ? 1.352 -9.965 -15.426 1.00 96.12 199 GLY A O 1
ATOM 1566 N N . LEU A 1 200 ? 3.411 -9.726 -16.269 1.00 96.06 200 LEU A N 1
ATOM 1567 C CA . LEU A 1 200 ? 4.119 -10.053 -15.032 1.00 96.06 200 LEU A CA 1
ATOM 1568 C C . LEU A 1 200 ? 5.148 -8.964 -14.770 1.00 96.06 200 LEU A C 1
ATOM 1570 O O . LEU A 1 200 ? 6.020 -8.755 -15.611 1.00 96.06 200 LEU A O 1
ATOM 1574 N N . VAL A 1 201 ? 5.059 -8.284 -13.630 1.00 97.06 201 VAL A N 1
ATOM 1575 C CA . VAL A 1 201 ? 6.024 -7.242 -13.264 1.00 97.06 201 VAL A CA 1
ATOM 1576 C C . VAL A 1 201 ? 6.845 -7.692 -12.076 1.00 97.06 201 VAL A C 1
ATOM 1578 O O . VAL A 1 201 ? 6.289 -8.060 -11.045 1.00 97.06 201 VAL A O 1
ATOM 1581 N N . ASP A 1 202 ? 8.163 -7.637 -12.229 1.00 95.88 202 ASP A N 1
ATOM 1582 C CA . ASP A 1 202 ? 9.086 -7.783 -11.114 1.00 95.88 202 ASP A CA 1
ATOM 1583 C C . ASP A 1 202 ? 9.461 -6.390 -10.570 1.00 95.88 202 ASP A C 1
ATOM 1585 O O . ASP A 1 202 ? 9.594 -5.424 -11.321 1.00 95.88 202 ASP A O 1
ATOM 1589 N N . PHE A 1 203 ? 9.630 -6.206 -9.267 1.00 93.38 203 PHE A N 1
ATOM 1590 C CA . PHE A 1 203 ? 9.391 -7.155 -8.178 1.00 93.38 203 PHE A CA 1
ATOM 1591 C C . PHE A 1 203 ? 7.887 -7.371 -7.885 1.00 93.38 203 PHE A C 1
ATOM 1593 O O . PHE A 1 203 ? 7.087 -6.456 -8.029 1.00 93.38 203 PHE A O 1
ATOM 1600 N N . ASN A 1 204 ? 7.493 -8.566 -7.428 1.00 92.12 204 ASN A N 1
ATOM 1601 C CA . ASN A 1 204 ? 6.111 -8.874 -7.028 1.00 92.12 204 ASN A CA 1
ATOM 1602 C C . ASN A 1 204 ? 6.056 -9.492 -5.621 1.00 92.12 204 ASN A C 1
ATOM 1604 O O . ASN A 1 204 ? 6.905 -10.303 -5.246 1.00 92.12 204 ASN A O 1
ATOM 1608 N N . ALA A 1 205 ? 4.989 -9.194 -4.873 1.00 89.88 205 ALA A N 1
ATOM 1609 C CA . ALA A 1 205 ? 4.679 -9.810 -3.586 1.00 89.88 205 ALA A CA 1
ATOM 1610 C C . ALA A 1 205 ? 4.596 -11.352 -3.598 1.00 89.88 205 ALA A C 1
ATOM 1612 O O . ALA A 1 205 ? 4.688 -11.950 -2.529 1.00 89.88 205 ALA A O 1
ATOM 1613 N N . ALA A 1 206 ? 4.482 -12.006 -4.760 1.00 91.69 206 ALA A N 1
ATOM 1614 C CA . ALA A 1 206 ? 4.549 -13.463 -4.941 1.00 91.69 206 ALA A CA 1
ATOM 1615 C C . ALA A 1 206 ? 5.842 -14.110 -4.398 1.00 91.69 206 ALA A C 1
ATOM 1617 O O . ALA A 1 206 ? 5.910 -15.332 -4.247 1.00 91.69 206 ALA A O 1
ATOM 1618 N N . TRP A 1 207 ? 6.854 -13.302 -4.074 1.00 88.94 207 TRP A N 1
ATOM 1619 C CA . TRP A 1 207 ? 8.013 -13.713 -3.287 1.00 88.94 207 TRP A CA 1
ATOM 1620 C C . TRP A 1 207 ? 7.689 -14.056 -1.830 1.00 88.94 207 TRP A C 1
ATOM 1622 O O . TRP A 1 207 ? 8.379 -14.882 -1.235 1.00 88.94 207 TRP A O 1
ATOM 1632 N N . PHE A 1 208 ? 6.679 -13.430 -1.224 1.00 86.00 208 PHE A N 1
ATOM 1633 C CA . PHE A 1 208 ? 6.461 -13.495 0.217 1.00 86.00 208 PHE A CA 1
ATOM 1634 C C . PHE A 1 208 ? 5.629 -14.712 0.640 1.00 86.00 208 PHE A C 1
ATOM 1636 O O . PHE A 1 208 ? 4.584 -14.986 0.040 1.00 86.00 208 PHE A O 1
ATOM 1643 N N . PRO A 1 209 ? 6.011 -15.410 1.731 1.00 83.44 209 PRO A N 1
ATOM 1644 C CA . PRO A 1 209 ? 5.328 -16.627 2.155 1.00 83.44 209 PRO A CA 1
ATOM 1645 C C . PRO A 1 209 ? 3.830 -16.459 2.445 1.00 83.44 209 PRO A C 1
ATOM 1647 O O . PRO A 1 209 ? 3.089 -17.386 2.159 1.00 83.44 209 PRO A O 1
ATOM 1650 N N . PRO A 1 210 ? 3.310 -15.338 2.977 1.00 82.75 210 PRO A N 1
ATOM 1651 C CA . PRO A 1 210 ? 1.872 -15.239 3.236 1.00 82.75 210 PRO A CA 1
ATOM 1652 C C . PRO A 1 210 ? 0.981 -15.198 1.985 1.00 82.75 210 PRO A C 1
ATOM 1654 O O . PRO A 1 210 ? -0.233 -15.335 2.121 1.00 82.75 210 PRO A O 1
ATOM 1657 N N . GLN A 1 211 ? 1.533 -15.003 0.781 1.00 86.12 211 GLN A N 1
ATOM 1658 C CA . GLN A 1 211 ? 0.718 -14.884 -0.429 1.00 86.12 211 GLN A CA 1
ATOM 1659 C C . GLN A 1 211 ? 0.151 -16.230 -0.889 1.00 86.12 211 GLN A C 1
ATOM 1661 O O . GLN A 1 211 ? 0.804 -17.274 -0.788 1.00 86.12 211 GLN A O 1
ATOM 1666 N N . ILE A 1 212 ? -1.072 -16.182 -1.427 1.00 87.31 212 ILE A N 1
ATOM 1667 C CA . ILE A 1 212 ? -1.759 -17.338 -2.023 1.00 87.31 212 ILE A CA 1
ATOM 1668 C C . ILE A 1 212 ? -1.109 -17.701 -3.366 1.00 87.31 212 ILE A C 1
ATOM 1670 O O . ILE A 1 212 ? -0.892 -18.874 -3.658 1.00 87.31 212 ILE A O 1
ATOM 1674 N N . VAL A 1 213 ? -0.761 -16.689 -4.168 1.00 89.75 213 VAL A N 1
ATOM 1675 C CA . VAL A 1 213 ? -0.048 -16.851 -5.441 1.00 89.75 213 VAL A CA 1
ATOM 1676 C C . VAL A 1 213 ? 1.445 -16.682 -5.192 1.00 89.75 213 VAL A C 1
ATOM 1678 O O . VAL A 1 213 ? 1.862 -15.690 -4.598 1.00 89.75 213 VAL A O 1
ATOM 1681 N N . ARG A 1 214 ? 2.248 -17.651 -5.642 1.00 90.88 214 ARG A N 1
ATOM 1682 C CA . ARG A 1 214 ? 3.701 -17.675 -5.433 1.00 90.88 214 ARG A CA 1
ATOM 1683 C C . ARG A 1 214 ? 4.441 -18.101 -6.691 1.00 90.88 214 ARG A C 1
ATOM 1685 O O . ARG A 1 214 ? 3.897 -18.839 -7.517 1.00 90.88 214 ARG A O 1
ATOM 1692 N N . TYR A 1 215 ? 5.700 -17.684 -6.800 1.00 91.06 215 TYR A N 1
ATOM 1693 C CA . TYR A 1 215 ? 6.602 -18.227 -7.810 1.00 91.06 215 TYR A CA 1
ATOM 1694 C C . TYR A 1 215 ? 6.844 -19.720 -7.582 1.00 91.06 215 TYR A C 1
ATOM 1696 O O . TYR A 1 215 ? 6.867 -20.212 -6.450 1.00 91.06 215 TYR A O 1
ATOM 1704 N N . ARG A 1 216 ? 7.053 -20.454 -8.677 1.00 89.62 216 ARG A N 1
ATOM 1705 C CA . ARG A 1 216 ? 7.582 -21.816 -8.582 1.00 89.62 216 ARG A CA 1
ATOM 1706 C C . ARG A 1 216 ? 9.053 -21.727 -8.178 1.00 89.62 216 ARG A C 1
ATOM 1708 O O . ARG A 1 216 ? 9.770 -20.881 -8.704 1.00 89.62 216 ARG A O 1
ATOM 1715 N N . LEU A 1 217 ? 9.496 -22.596 -7.270 1.00 86.44 217 LEU A N 1
ATOM 1716 C CA . LEU A 1 217 ? 10.861 -22.547 -6.722 1.00 86.44 217 LEU A CA 1
ATOM 1717 C C . LEU A 1 217 ? 11.952 -22.720 -7.794 1.00 86.44 217 LEU A C 1
ATOM 1719 O O . LEU A 1 217 ? 13.047 -22.197 -7.637 1.00 86.44 217 LEU A O 1
ATOM 1723 N N . ASP A 1 218 ? 11.649 -23.411 -8.893 1.00 88.81 218 ASP A N 1
ATOM 1724 C CA . ASP A 1 218 ? 12.536 -23.610 -10.046 1.00 88.81 218 ASP A CA 1
ATOM 1725 C C . ASP A 1 218 ? 12.479 -22.463 -11.074 1.00 88.81 218 ASP A C 1
ATOM 1727 O O . ASP A 1 218 ? 13.196 -22.492 -12.073 1.00 88.81 218 ASP A O 1
ATOM 1731 N N . ARG A 1 219 ? 11.608 -21.465 -10.870 1.00 89.12 219 ARG A N 1
ATOM 1732 C CA . ARG A 1 219 ? 11.356 -20.351 -11.803 1.00 89.12 219 ARG A CA 1
ATOM 1733 C C . ARG A 1 219 ? 11.180 -19.019 -11.078 1.00 89.12 219 ARG A C 1
ATOM 1735 O O . ARG A 1 219 ? 10.261 -18.256 -11.382 1.00 89.12 219 ARG A O 1
ATOM 1742 N N . VAL A 1 220 ? 12.039 -18.755 -10.101 1.00 90.69 220 VAL A N 1
ATOM 1743 C CA . VAL A 1 220 ? 12.075 -17.459 -9.418 1.00 90.69 220 VAL A CA 1
ATOM 1744 C C . VAL A 1 220 ? 12.678 -16.383 -10.331 1.00 90.69 220 VAL A C 1
ATOM 1746 O O . VAL A 1 220 ? 13.584 -16.678 -11.117 1.00 90.69 220 VAL A O 1
ATOM 1749 N N . PRO A 1 221 ? 12.172 -15.141 -10.282 1.00 93.38 221 PRO A N 1
ATOM 1750 C CA . PRO A 1 221 ? 12.746 -14.037 -11.038 1.00 93.38 221 PRO A CA 1
ATOM 1751 C C . PRO A 1 221 ? 14.132 -13.659 -10.495 1.00 93.38 221 PRO A C 1
ATOM 1753 O O . PRO A 1 221 ? 14.485 -13.987 -9.366 1.00 93.38 221 PRO A O 1
ATOM 1756 N N . ALA A 1 222 ? 14.923 -12.944 -11.298 1.00 93.44 222 ALA A N 1
ATOM 1757 C CA . ALA A 1 222 ? 16.261 -12.509 -10.892 1.00 93.44 222 ALA A CA 1
ATOM 1758 C C . ALA A 1 222 ? 16.246 -11.377 -9.849 1.00 93.44 222 ALA A C 1
ATOM 1760 O O . ALA A 1 222 ? 17.238 -11.178 -9.158 1.00 93.44 222 ALA A O 1
ATOM 1761 N N . VAL A 1 223 ? 15.143 -10.629 -9.756 1.00 94.81 223 VAL A N 1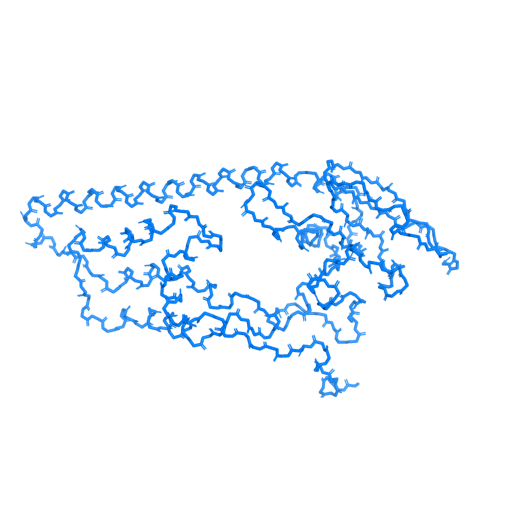
ATOM 1762 C CA . VAL A 1 223 ? 14.948 -9.558 -8.772 1.00 94.81 223 VAL A CA 1
ATOM 1763 C C . VAL A 1 223 ? 14.220 -10.131 -7.561 1.00 94.81 223 VAL A C 1
ATOM 1765 O O . VAL A 1 223 ? 13.060 -10.543 -7.675 1.00 94.81 223 VAL A O 1
ATOM 1768 N N . GLY A 1 224 ? 14.899 -10.155 -6.416 1.00 91.81 224 GLY A N 1
ATOM 1769 C CA . GLY A 1 224 ? 14.378 -10.652 -5.147 1.00 91.81 224 GLY A CA 1
ATOM 1770 C C . GLY A 1 224 ? 14.112 -9.554 -4.110 1.00 91.81 224 GLY A C 1
ATOM 1771 O O . GLY A 1 224 ? 14.387 -8.377 -4.348 1.00 91.81 224 GLY A O 1
ATOM 1772 N N . PRO A 1 225 ? 13.593 -9.923 -2.921 1.00 88.12 225 PRO A N 1
ATOM 1773 C CA . PRO A 1 225 ? 13.260 -8.963 -1.864 1.00 88.12 225 PRO A CA 1
ATOM 1774 C C . PRO A 1 225 ? 14.454 -8.125 -1.386 1.00 88.12 225 PRO A C 1
ATOM 1776 O O . PRO A 1 225 ? 14.293 -6.950 -1.074 1.00 88.12 225 PRO A O 1
ATOM 1779 N N . SER A 1 226 ? 15.653 -8.714 -1.349 1.00 87.00 226 SER A N 1
ATOM 1780 C CA . SER A 1 226 ? 16.889 -8.028 -0.948 1.00 87.00 226 SER A CA 1
ATOM 1781 C C . SER A 1 226 ? 17.402 -7.021 -1.978 1.00 87.00 226 SER A C 1
ATOM 1783 O O . SER A 1 226 ? 18.283 -6.233 -1.655 1.00 87.00 226 SER A O 1
ATOM 1785 N N . ASP A 1 227 ? 16.890 -7.061 -3.212 1.00 91.00 227 ASP A N 1
ATOM 1786 C CA . ASP A 1 227 ? 17.282 -6.141 -4.284 1.00 91.00 227 ASP A CA 1
ATOM 1787 C C . ASP A 1 227 ? 16.349 -4.920 -4.378 1.00 91.00 227 ASP A C 1
ATOM 1789 O O . ASP A 1 227 ? 16.600 -4.014 -5.164 1.00 91.00 227 ASP A O 1
ATOM 1793 N N . VAL A 1 228 ? 15.249 -4.895 -3.617 1.00 89.44 228 VAL A N 1
ATOM 1794 C CA . VAL A 1 228 ? 14.286 -3.775 -3.600 1.00 89.44 228 VAL A CA 1
ATOM 1795 C C . VAL A 1 228 ? 14.197 -3.066 -2.248 1.00 89.44 228 VAL A C 1
ATOM 1797 O O . VAL A 1 228 ? 13.535 -2.033 -2.134 1.00 89.44 228 VAL A O 1
ATOM 1800 N N . ALA A 1 229 ? 14.843 -3.620 -1.220 1.00 85.50 229 ALA A N 1
ATOM 1801 C CA . ALA A 1 229 ? 14.925 -3.046 0.114 1.00 85.50 229 ALA A CA 1
ATOM 1802 C C . ALA A 1 229 ? 16.265 -3.419 0.784 1.00 85.50 229 ALA A C 1
ATOM 1804 O O . ALA A 1 229 ? 16.703 -4.565 0.667 1.00 85.50 229 ALA A O 1
ATOM 1805 N N . PRO A 1 230 ? 16.902 -2.499 1.540 1.00 82.44 230 PRO A N 1
ATOM 1806 C CA . PRO A 1 230 ? 16.383 -1.188 1.946 1.00 82.44 230 PRO A CA 1
ATOM 1807 C C . PRO A 1 230 ? 16.520 -0.083 0.885 1.00 82.44 230 PRO A C 1
ATOM 1809 O O . PRO A 1 230 ? 15.798 0.906 0.972 1.00 82.44 230 PRO A O 1
ATOM 1812 N N . ALA A 1 231 ? 17.408 -0.239 -0.101 1.00 89.12 231 ALA A N 1
ATOM 1813 C CA . ALA A 1 231 ? 17.573 0.712 -1.202 1.00 89.12 231 ALA A CA 1
ATOM 1814 C C . ALA A 1 231 ? 16.674 0.332 -2.395 1.00 89.12 231 ALA A C 1
ATOM 1816 O O . ALA A 1 231 ? 16.455 -0.860 -2.627 1.00 89.12 231 ALA A O 1
ATOM 1817 N N . PRO A 1 232 ? 16.138 1.306 -3.151 1.00 91.31 232 PRO A N 1
ATOM 1818 C CA . PRO A 1 232 ? 15.359 1.020 -4.349 1.00 91.31 232 PRO A CA 1
ATOM 1819 C C . PRO A 1 232 ? 16.229 0.424 -5.460 1.00 91.31 232 PRO A C 1
ATOM 1821 O O . PRO A 1 232 ? 17.342 0.883 -5.719 1.00 91.31 232 PRO A O 1
ATOM 1824 N N . LEU A 1 233 ? 15.662 -0.529 -6.205 1.00 95.12 233 LEU A N 1
ATOM 1825 C CA . LEU A 1 233 ? 16.342 -1.200 -7.319 1.00 95.12 233 LEU A CA 1
ATOM 1826 C C . LEU A 1 233 ? 16.895 -0.225 -8.371 1.00 95.12 233 LEU A C 1
ATOM 1828 O O . LEU A 1 233 ? 17.917 -0.507 -8.992 1.00 95.12 233 LEU A O 1
ATOM 1832 N N . SER A 1 234 ? 16.238 0.921 -8.571 1.00 95.25 234 SER A N 1
ATOM 1833 C CA . SER A 1 234 ? 16.642 1.951 -9.534 1.00 95.25 234 SER A CA 1
ATOM 1834 C C . SER A 1 234 ? 18.018 2.562 -9.257 1.00 95.25 234 SER A C 1
ATOM 1836 O O . SER A 1 234 ? 18.655 3.037 -10.192 1.00 95.25 234 SER A O 1
ATOM 1838 N N . GLU A 1 235 ? 18.493 2.547 -8.008 1.00 94.00 235 GLU A N 1
ATOM 1839 C CA . GLU A 1 235 ? 19.801 3.109 -7.634 1.00 94.00 235 GLU A CA 1
ATOM 1840 C C . GLU A 1 235 ? 20.975 2.196 -8.003 1.00 94.00 235 GLU A C 1
ATOM 1842 O O . GLU A 1 235 ? 22.096 2.666 -8.186 1.00 94.00 235 GLU A O 1
ATOM 1847 N N . HIS A 1 236 ? 20.732 0.892 -8.122 1.00 95.06 236 HIS A N 1
ATOM 1848 C CA . HIS A 1 236 ? 21.783 -0.109 -8.310 1.00 95.06 236 HIS A CA 1
ATOM 1849 C C . HIS A 1 236 ? 21.421 -1.151 -9.376 1.00 95.06 236 HIS A C 1
ATOM 1851 O O . HIS A 1 236 ? 21.876 -2.299 -9.324 1.00 95.06 236 HIS A O 1
ATOM 1857 N N . PHE A 1 237 ? 20.530 -0.803 -10.304 1.00 97.25 237 PHE A N 1
ATOM 1858 C CA . PHE A 1 237 ? 20.132 -1.700 -11.379 1.00 97.25 237 PHE A CA 1
ATOM 1859 C C . PHE A 1 237 ? 21.343 -2.037 -12.258 1.00 97.25 237 PHE A C 1
ATOM 1861 O O . PHE A 1 237 ? 22.001 -1.152 -12.799 1.00 97.25 237 PHE A O 1
ATOM 1868 N N . ASP A 1 238 ? 21.608 -3.332 -12.420 1.00 97.00 238 ASP A N 1
ATOM 1869 C CA . ASP A 1 238 ? 22.618 -3.861 -13.331 1.00 97.00 238 ASP A CA 1
ATOM 1870 C C . ASP A 1 238 ? 21.959 -4.831 -14.319 1.00 97.00 238 ASP A C 1
ATOM 1872 O O . ASP A 1 238 ? 21.316 -5.814 -13.931 1.00 97.00 238 ASP A O 1
ATOM 1876 N N . TRP A 1 239 ? 22.129 -4.549 -15.613 1.00 97.12 239 TRP A N 1
ATOM 1877 C CA . TRP A 1 239 ? 21.497 -5.304 -16.695 1.00 97.12 239 TRP A CA 1
ATOM 1878 C C . TRP A 1 239 ? 21.813 -6.801 -16.635 1.00 97.12 239 TRP A C 1
ATOM 1880 O O . TRP A 1 239 ? 20.934 -7.633 -16.867 1.00 97.12 239 TRP A O 1
ATOM 1890 N N . ARG A 1 240 ? 23.064 -7.166 -16.340 1.00 96.31 240 ARG A N 1
ATOM 1891 C CA . ARG A 1 240 ? 23.513 -8.558 -16.382 1.00 96.31 240 ARG A CA 1
ATOM 1892 C C . ARG A 1 240 ? 23.063 -9.313 -15.136 1.00 96.31 240 ARG A C 1
ATOM 1894 O O . ARG A 1 240 ? 22.523 -10.411 -15.265 1.00 96.31 240 ARG A O 1
ATOM 1901 N N . ARG A 1 241 ? 23.243 -8.723 -13.952 1.00 96.19 241 ARG A N 1
ATOM 1902 C CA . ARG A 1 241 ? 22.857 -9.298 -12.656 1.00 96.19 241 ARG A CA 1
ATOM 1903 C C . ARG A 1 241 ? 21.370 -9.628 -12.617 1.00 96.19 241 ARG A C 1
ATOM 1905 O O . ARG A 1 241 ? 21.008 -10.733 -12.227 1.00 96.19 241 ARG A O 1
ATOM 1912 N N . TYR A 1 242 ? 20.523 -8.703 -13.063 1.00 96.81 242 TYR A N 1
ATOM 1913 C CA . TYR A 1 242 ? 19.069 -8.864 -12.987 1.00 96.81 242 TYR A CA 1
ATOM 1914 C C . TYR A 1 242 ? 18.449 -9.467 -14.245 1.00 96.81 242 TYR A C 1
ATOM 1916 O O . TYR A 1 242 ? 17.230 -9.448 -14.385 1.00 96.81 242 TYR A O 1
ATOM 1924 N N . GLN A 1 243 ? 19.257 -10.030 -15.151 1.00 96.69 243 GLN A N 1
ATOM 1925 C CA . GLN A 1 243 ? 18.782 -10.657 -16.387 1.00 96.69 243 GLN A CA 1
ATOM 1926 C C . GLN A 1 243 ? 17.883 -9.716 -17.209 1.00 96.69 243 GLN A C 1
ATOM 1928 O O . GLN A 1 243 ? 16.791 -10.099 -17.634 1.00 96.69 243 GLN A O 1
ATOM 1933 N N . GLY A 1 244 ? 18.347 -8.487 -17.455 1.00 96.50 244 GLY A N 1
ATOM 1934 C CA . GLY A 1 244 ? 17.622 -7.429 -18.167 1.00 96.50 244 GLY A CA 1
ATOM 1935 C C . GLY A 1 244 ? 16.993 -7.890 -19.487 1.00 96.50 244 GLY A C 1
ATOM 1936 O O . GLY A 1 244 ? 15.870 -7.516 -19.810 1.00 96.50 244 GLY A O 1
ATOM 1937 N N . ARG A 1 245 ? 17.658 -8.811 -20.201 1.00 96.25 245 ARG A N 1
ATOM 1938 C CA . ARG A 1 245 ? 17.161 -9.439 -21.440 1.00 96.25 245 ARG A CA 1
ATOM 1939 C C . ARG A 1 245 ? 15.806 -10.147 -21.284 1.00 96.25 245 ARG A C 1
ATOM 1941 O O . ARG A 1 245 ? 15.104 -10.301 -22.281 1.00 96.25 245 ARG A O 1
ATOM 1948 N N . SER A 1 246 ? 15.453 -10.601 -20.081 1.00 96.06 246 SER A N 1
ATOM 1949 C CA . SER A 1 246 ? 14.200 -11.317 -19.804 1.00 96.06 246 SER A CA 1
ATOM 1950 C C . SER 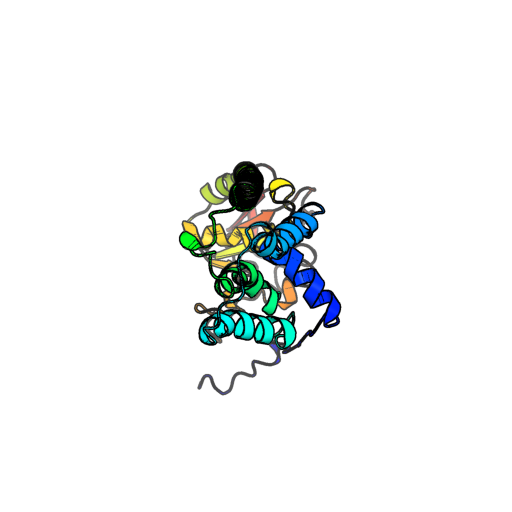A 1 246 ? 12.971 -10.406 -19.721 1.00 96.06 246 SER A C 1
ATOM 1952 O O . SER A 1 246 ? 11.846 -10.898 -19.822 1.00 96.06 246 SER A O 1
ATOM 1954 N N . TYR A 1 247 ? 13.175 -9.094 -19.578 1.00 97.81 247 TYR A N 1
ATOM 1955 C CA . TYR A 1 247 ? 12.105 -8.105 -19.542 1.00 97.81 247 TYR A CA 1
ATOM 1956 C C . TYR A 1 247 ? 11.926 -7.485 -20.921 1.00 97.81 247 TYR A C 1
ATOM 1958 O O . TYR A 1 247 ? 12.888 -7.087 -21.583 1.00 97.81 247 TYR A O 1
ATOM 1966 N N . ARG A 1 248 ? 10.674 -7.395 -21.367 1.00 98.06 248 ARG A N 1
ATOM 1967 C CA . ARG A 1 248 ? 10.342 -6.628 -22.566 1.00 98.06 248 ARG A CA 1
ATOM 1968 C C . ARG A 1 248 ? 10.186 -5.151 -22.234 1.00 98.06 248 ARG A C 1
ATOM 1970 O O . ARG A 1 248 ? 10.663 -4.319 -22.999 1.00 98.06 248 ARG A O 1
ATOM 1977 N N . TYR A 1 249 ? 9.567 -4.852 -21.096 1.00 98.62 249 TYR A N 1
ATOM 1978 C CA . TYR A 1 249 ? 9.243 -3.489 -20.694 1.00 98.62 249 TYR A CA 1
ATOM 1979 C C . TYR A 1 249 ? 9.924 -3.093 -19.388 1.00 98.62 249 TYR A C 1
ATOM 1981 O O . TYR A 1 249 ? 10.075 -3.910 -18.482 1.00 98.62 249 TYR A O 1
ATOM 1989 N N . PHE A 1 250 ? 10.299 -1.822 -19.285 1.00 98.56 250 PHE A N 1
ATOM 1990 C CA . PHE A 1 250 ? 10.826 -1.217 -18.066 1.00 98.56 250 PHE A CA 1
ATOM 1991 C C . PHE A 1 250 ? 9.963 -0.010 -17.714 1.00 98.56 250 PHE A C 1
ATOM 1993 O O . PHE A 1 250 ? 9.997 1.000 -18.420 1.00 98.56 250 PHE A O 1
ATOM 2000 N N . PHE A 1 251 ? 9.177 -0.128 -16.647 1.00 98.50 251 PHE A N 1
ATOM 2001 C CA . PHE A 1 251 ? 8.353 0.948 -16.108 1.00 98.50 251 PHE A CA 1
ATOM 2002 C C . PHE A 1 251 ? 9.205 1.795 -15.171 1.00 98.50 251 PHE A C 1
ATOM 2004 O O . PHE A 1 251 ? 9.648 1.313 -14.129 1.00 98.50 251 PHE A O 1
ATOM 2011 N N . VAL A 1 252 ? 9.447 3.045 -15.545 1.00 98.25 252 VAL A N 1
ATOM 2012 C CA . VAL A 1 252 ? 10.311 3.962 -14.804 1.00 98.25 252 VAL A CA 1
ATOM 2013 C C . VAL A 1 252 ? 9.481 5.117 -14.266 1.00 98.25 252 VAL A C 1
ATOM 2015 O O . VAL A 1 252 ? 8.906 5.870 -15.052 1.00 98.25 252 VAL A O 1
ATOM 2018 N N . ARG A 1 253 ? 9.454 5.282 -12.940 1.00 97.75 253 ARG A N 1
ATOM 2019 C CA . ARG A 1 253 ? 8.916 6.489 -12.295 1.00 97.75 253 ARG A CA 1
ATOM 2020 C C . ARG A 1 253 ? 10.060 7.395 -11.879 1.00 97.75 253 ARG A C 1
ATOM 2022 O O . ARG A 1 253 ? 10.986 6.930 -11.215 1.00 97.75 253 ARG A O 1
ATOM 2029 N N . HIS A 1 254 ? 9.989 8.672 -12.235 1.00 96.12 254 HIS A N 1
ATOM 2030 C CA . HIS A 1 254 ? 11.030 9.653 -11.936 1.00 96.12 254 HIS A CA 1
ATOM 2031 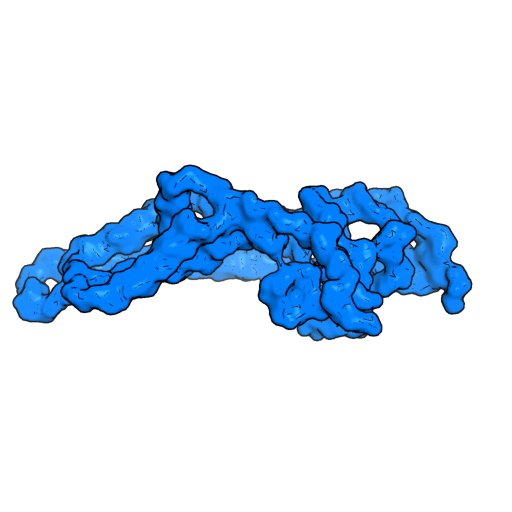C C . HIS A 1 254 ? 10.458 11.070 -11.809 1.00 96.12 254 HIS A C 1
ATOM 2033 O O . HIS A 1 254 ? 9.452 11.416 -12.423 1.00 96.12 254 HIS A O 1
ATOM 2039 N N . THR A 1 255 ? 11.116 11.890 -10.991 1.00 94.06 255 THR A N 1
ATOM 2040 C CA . THR A 1 255 ? 10.866 13.339 -10.853 1.00 94.06 255 THR A CA 1
ATOM 2041 C C . THR A 1 255 ? 12.107 14.173 -11.188 1.00 94.06 255 THR A C 1
ATOM 2043 O O . THR A 1 255 ? 12.080 15.402 -11.149 1.00 94.06 255 THR A O 1
ATOM 2046 N N . SER A 1 256 ? 13.198 13.502 -11.551 1.00 92.19 256 SER A N 1
ATOM 2047 C CA . SER A 1 256 ? 14.479 14.067 -11.956 1.00 92.19 256 SER A CA 1
ATOM 2048 C C . SER A 1 256 ? 15.002 13.312 -13.185 1.00 92.19 256 SER A C 1
ATOM 2050 O O . SER A 1 256 ? 14.522 12.213 -13.477 1.00 92.19 256 SER A O 1
ATOM 2052 N N . PRO A 1 257 ? 15.962 13.877 -13.939 1.00 93.75 257 PRO A N 1
ATOM 2053 C CA . PRO A 1 257 ? 16.497 13.217 -15.124 1.00 93.75 257 PRO A CA 1
ATOM 2054 C C . PRO A 1 257 ? 17.014 11.804 -14.821 1.00 93.75 257 PRO A C 1
ATOM 2056 O O . PRO A 1 257 ? 17.816 11.606 -13.909 1.00 93.75 257 PRO A O 1
ATOM 2059 N N . ILE A 1 258 ? 16.579 10.831 -15.624 1.00 95.19 258 ILE A N 1
ATOM 2060 C CA . ILE A 1 258 ? 17.035 9.441 -15.524 1.00 95.19 258 ILE A CA 1
ATOM 2061 C C . ILE A 1 258 ? 18.545 9.381 -15.832 1.00 95.19 258 ILE A C 1
ATOM 2063 O O . ILE A 1 258 ? 18.976 9.980 -16.824 1.00 95.19 258 ILE A O 1
ATOM 2067 N N . PRO A 1 259 ? 19.358 8.650 -15.040 1.00 95.12 259 PRO A N 1
ATOM 2068 C CA . PRO A 1 259 ? 20.794 8.536 -15.271 1.00 95.12 259 PRO A CA 1
ATOM 2069 C C . PRO A 1 259 ? 21.143 8.099 -16.698 1.00 95.12 259 PRO A C 1
ATOM 2071 O O . PRO A 1 259 ? 20.611 7.110 -17.220 1.00 95.12 259 PRO A O 1
ATOM 2074 N N . VAL A 1 260 ? 22.086 8.816 -17.318 1.00 91.12 260 VAL A N 1
ATOM 2075 C CA . VAL A 1 260 ? 22.627 8.454 -18.633 1.00 91.12 260 VAL A CA 1
ATOM 2076 C C . VAL A 1 260 ? 23.290 7.086 -18.506 1.00 91.12 260 VAL A C 1
ATOM 2078 O O . VAL A 1 260 ? 24.280 6.929 -17.801 1.00 91.12 260 VAL A O 1
ATOM 2081 N N . GLY A 1 261 ? 22.724 6.088 -19.181 1.00 94.38 261 GLY A N 1
ATOM 2082 C CA . GLY A 1 261 ? 23.225 4.718 -19.128 1.00 94.38 261 GLY A CA 1
ATOM 2083 C C . GLY A 1 261 ? 22.529 3.796 -18.128 1.00 94.38 261 GLY A C 1
ATOM 2084 O O . GLY A 1 261 ? 23.030 2.696 -17.929 1.00 94.38 261 GLY A O 1
ATOM 2085 N N . LEU A 1 262 ? 21.360 4.157 -17.575 1.00 96.31 262 LEU A N 1
ATOM 2086 C CA . LEU A 1 262 ? 20.539 3.228 -16.772 1.00 96.31 262 LEU A CA 1
ATOM 2087 C C . LEU A 1 262 ? 20.367 1.850 -17.447 1.00 96.31 262 LEU A C 1
ATOM 2089 O O . LEU A 1 262 ? 20.418 0.816 -16.791 1.00 96.31 262 LEU A O 1
ATOM 2093 N N . PHE A 1 263 ? 20.198 1.836 -18.772 1.00 97.19 263 PHE A N 1
ATOM 2094 C CA . PHE A 1 263 ? 20.069 0.616 -19.577 1.00 97.19 263 PHE A CA 1
ATOM 2095 C C . PHE A 1 263 ? 21.326 0.286 -20.396 1.00 97.19 263 PHE A C 1
ATOM 2097 O O . PHE A 1 263 ? 21.235 -0.442 -21.387 1.00 97.19 263 PHE A O 1
ATOM 2104 N N . ALA A 1 264 ? 22.492 0.837 -20.043 1.00 95.50 264 ALA A N 1
ATOM 2105 C CA . ALA A 1 264 ? 23.730 0.580 -20.769 1.00 95.50 264 ALA A CA 1
ATOM 2106 C C . ALA A 1 264 ? 24.069 -0.915 -20.726 1.00 95.50 264 ALA A C 1
ATOM 2108 O O . ALA A 1 264 ? 24.253 -1.507 -19.666 1.00 95.50 264 ALA A O 1
ATOM 2109 N N . ASN A 1 265 ? 24.126 -1.537 -21.901 1.00 96.19 265 ASN A N 1
ATOM 2110 C CA . ASN A 1 265 ? 24.461 -2.944 -22.057 1.00 96.19 265 ASN A CA 1
ATOM 2111 C C . ASN A 1 265 ? 24.975 -3.206 -23.487 1.00 96.19 265 ASN A C 1
ATOM 2113 O O . ASN A 1 265 ? 24.766 -2.395 -24.388 1.00 96.19 265 ASN A O 1
ATOM 2117 N N . ALA A 1 266 ? 25.658 -4.333 -23.701 1.00 94.75 266 ALA A N 1
ATOM 2118 C CA . ALA A 1 266 ? 26.249 -4.683 -25.000 1.00 94.75 266 ALA A CA 1
ATOM 2119 C C . ALA A 1 266 ? 25.339 -5.556 -25.890 1.00 94.75 266 ALA A C 1
ATOM 2121 O O . ALA A 1 266 ? 25.687 -5.846 -27.039 1.00 94.75 266 ALA A O 1
ATOM 2122 N N . GLU A 1 267 ? 24.205 -6.012 -25.356 1.00 95.25 267 GLU A N 1
ATOM 2123 C CA . GLU A 1 267 ? 23.403 -7.091 -25.932 1.00 95.25 267 GLU A CA 1
ATOM 2124 C C . GLU A 1 267 ? 22.168 -6.576 -26.662 1.00 95.25 267 GLU A C 1
ATOM 2126 O O . GLU A 1 267 ? 21.921 -6.967 -27.799 1.00 95.25 267 GLU A O 1
ATOM 2131 N N . CYS A 1 268 ? 21.387 -5.717 -26.018 1.00 96.88 268 CYS A N 1
ATOM 2132 C CA . CYS A 1 268 ? 20.056 -5.318 -26.434 1.00 96.88 268 CYS A CA 1
ATOM 2133 C C . CYS A 1 268 ? 19.915 -3.801 -26.505 1.00 96.88 268 CYS A C 1
ATOM 2135 O O . CYS A 1 268 ? 20.365 -3.060 -25.630 1.00 96.88 268 CYS A O 1
ATOM 2137 N N . ARG A 1 269 ? 19.190 -3.343 -27.525 1.00 96.62 269 ARG A N 1
ATOM 2138 C CA . ARG A 1 269 ? 18.751 -1.956 -27.633 1.00 96.62 269 ARG A CA 1
ATOM 2139 C C . ARG A 1 269 ? 17.487 -1.763 -26.795 1.00 96.62 269 ARG A C 1
ATOM 2141 O O . ARG A 1 269 ? 16.466 -2.394 -27.067 1.00 96.62 269 ARG A O 1
ATOM 2148 N N . VAL A 1 270 ? 17.565 -0.875 -25.810 1.00 97.75 270 VAL A N 1
ATOM 2149 C CA . VAL A 1 270 ? 16.423 -0.414 -25.012 1.00 97.75 270 VAL A CA 1
ATOM 2150 C C . VAL A 1 270 ? 16.091 1.007 -25.446 1.00 97.75 270 VAL A C 1
ATOM 2152 O O . VAL A 1 270 ? 16.977 1.861 -25.481 1.00 97.75 270 VAL A O 1
ATOM 2155 N N . VAL A 1 271 ? 14.841 1.252 -25.825 1.00 97.44 271 VAL A N 1
ATOM 2156 C CA . VAL A 1 271 ? 14.387 2.559 -26.316 1.00 97.44 271 VAL A CA 1
ATOM 2157 C C . VAL A 1 271 ? 13.211 3.059 -25.497 1.00 97.44 271 VAL A C 1
ATOM 2159 O O . VAL A 1 271 ? 12.421 2.267 -24.991 1.00 97.44 271 VAL A O 1
ATOM 2162 N N . LEU A 1 272 ? 13.087 4.378 -25.373 1.00 98.12 272 LEU A N 1
ATOM 2163 C CA . LEU A 1 272 ? 11.892 4.991 -24.809 1.00 98.12 272 LEU A CA 1
ATOM 2164 C C . LEU A 1 272 ? 10.711 4.715 -25.747 1.00 98.12 272 LEU A C 1
ATOM 2166 O O . LEU A 1 272 ? 10.744 5.123 -26.906 1.00 98.12 272 LEU A O 1
ATOM 2170 N N . LEU A 1 273 ? 9.687 4.029 -25.242 1.00 98.31 273 LEU A N 1
ATOM 2171 C CA . LEU A 1 273 ? 8.463 3.738 -25.985 1.00 98.31 273 LEU A CA 1
ATOM 2172 C C . LEU A 1 273 ? 7.432 4.855 -25.785 1.00 98.31 273 LEU A C 1
ATOM 2174 O O . LEU A 1 273 ? 6.866 5.366 -26.749 1.00 98.31 273 LEU A O 1
ATOM 2178 N N . LYS A 1 274 ? 7.207 5.264 -24.532 1.00 98.44 274 LYS A N 1
ATOM 2179 C CA . LYS A 1 274 ? 6.265 6.334 -24.181 1.00 98.44 274 LYS A CA 1
ATOM 2180 C C . LYS A 1 274 ? 6.688 7.019 -22.886 1.00 98.44 274 LYS A C 1
ATOM 2182 O O . LYS A 1 274 ? 7.237 6.383 -21.992 1.00 98.44 274 LYS A O 1
ATOM 2187 N N . SER A 1 275 ? 6.394 8.311 -22.777 1.00 98.31 275 SER A N 1
ATOM 2188 C CA . SER A 1 275 ? 6.477 9.065 -21.526 1.00 98.31 275 SER A CA 1
ATOM 2189 C C . SER A 1 275 ? 5.199 9.872 -21.322 1.00 98.31 275 SER A C 1
ATOM 2191 O O . SER A 1 275 ? 4.639 10.381 -22.297 1.00 98.31 275 SER A O 1
ATOM 2193 N N . ALA A 1 276 ? 4.764 9.989 -20.071 1.00 98.25 276 ALA A N 1
ATOM 2194 C CA . ALA A 1 276 ? 3.683 10.857 -19.621 1.00 98.25 276 ALA A CA 1
ATOM 2195 C C . ALA A 1 276 ? 3.996 11.308 -18.186 1.00 98.25 276 ALA A C 1
ATOM 2197 O O . ALA A 1 276 ? 4.237 10.464 -17.326 1.00 98.25 276 ALA A O 1
ATOM 2198 N N . GLY A 1 277 ? 4.087 12.624 -17.975 1.00 96.44 277 GLY A N 1
ATOM 2199 C CA . GLY A 1 277 ? 4.463 13.252 -16.703 1.00 96.44 277 GLY A CA 1
ATOM 2200 C C . GLY A 1 277 ? 5.607 12.544 -15.968 1.00 96.44 277 GLY A C 1
ATOM 2201 O O . GLY A 1 277 ? 6.737 12.547 -16.456 1.00 96.44 277 GLY A O 1
ATOM 2202 N N . THR A 1 278 ? 5.322 11.950 -14.806 1.00 96.94 278 THR A N 1
ATOM 2203 C CA . THR A 1 278 ? 6.341 11.295 -13.946 1.00 96.94 278 THR A CA 1
ATOM 2204 C C . THR A 1 278 ? 6.683 9.854 -14.334 1.00 96.94 278 THR A C 1
ATOM 2206 O O . THR A 1 278 ? 7.493 9.201 -13.670 1.00 96.94 278 THR A O 1
ATOM 2209 N N . TRP A 1 279 ? 6.087 9.346 -15.411 1.00 98.38 279 TRP A N 1
ATOM 2210 C CA . TRP A 1 279 ? 6.266 7.980 -15.875 1.00 98.38 279 TRP A CA 1
ATOM 2211 C C . TRP A 1 279 ? 6.861 7.909 -17.275 1.00 98.38 279 TRP A C 1
ATOM 2213 O O . TRP A 1 279 ? 6.530 8.665 -18.193 1.00 98.38 279 TRP A O 1
ATOM 2223 N N . SER A 1 280 ? 7.720 6.916 -17.458 1.00 98.38 280 SER A N 1
ATOM 2224 C CA . SER A 1 280 ? 8.248 6.516 -18.753 1.00 98.38 280 SER A CA 1
ATOM 2225 C C . SER A 1 280 ? 8.242 4.997 -18.848 1.00 98.38 280 SER A C 1
ATOM 2227 O O . SER A 1 280 ? 8.581 4.309 -17.888 1.00 98.38 280 SER A O 1
ATOM 2229 N N . VAL A 1 281 ? 7.897 4.462 -20.013 1.00 98.56 281 VAL A N 1
ATOM 2230 C CA . VAL A 1 281 ? 8.081 3.045 -20.321 1.00 98.56 281 VAL A CA 1
ATOM 2231 C C . VAL A 1 281 ? 9.105 2.892 -21.432 1.00 98.56 281 VAL A C 1
ATOM 2233 O O . VAL A 1 281 ? 9.037 3.553 -22.472 1.00 98.56 281 VAL A O 1
ATOM 2236 N N . TYR A 1 282 ? 10.073 2.016 -21.192 1.00 98.62 282 TYR A N 1
ATOM 2237 C CA . TYR A 1 282 ? 11.093 1.645 -22.159 1.00 98.62 282 TYR A CA 1
ATOM 2238 C C . TYR A 1 282 ? 10.836 0.231 -22.659 1.00 98.62 282 TYR A C 1
ATOM 2240 O O . TYR A 1 282 ? 10.413 -0.633 -21.893 1.00 98.62 282 TYR A O 1
ATOM 2248 N N . GLU A 1 283 ? 11.122 -0.012 -23.931 1.00 98.56 283 GLU A N 1
ATOM 2249 C CA . GLU A 1 283 ? 10.996 -1.320 -24.559 1.00 98.56 283 GLU A CA 1
ATOM 2250 C C . GLU A 1 283 ? 12.365 -1.848 -24.988 1.00 98.56 283 GLU A C 1
ATOM 2252 O O . GLU A 1 283 ? 13.169 -1.153 -25.617 1.00 98.56 283 GLU A O 1
ATOM 2257 N N . ARG A 1 284 ? 12.612 -3.119 -24.678 1.00 97.75 284 ARG A N 1
ATOM 2258 C CA . ARG A 1 284 ? 13.693 -3.905 -25.265 1.00 97.75 284 ARG A CA 1
ATOM 2259 C C . ARG A 1 284 ? 13.274 -4.355 -26.665 1.00 97.75 284 ARG A C 1
ATOM 2261 O O . ARG A 1 284 ? 12.374 -5.180 -26.799 1.00 97.75 284 ARG A O 1
ATOM 2268 N N . GLN A 1 285 ? 13.971 -3.866 -27.687 1.00 93.00 285 GLN A N 1
ATOM 2269 C CA . GLN A 1 285 ? 13.726 -4.224 -29.086 1.00 93.00 285 GLN A CA 1
ATOM 2270 C C . GLN A 1 285 ? 14.695 -5.327 -29.545 1.00 93.00 285 GLN A C 1
ATOM 2272 O O . GLN A 1 285 ? 14.579 -6.484 -29.148 1.00 93.00 285 GLN A O 1
ATOM 2277 N N . SER A 1 286 ? 15.685 -4.976 -30.368 1.00 89.56 286 SER A N 1
ATOM 2278 C CA . SER A 1 286 ? 16.655 -5.910 -30.939 1.00 89.56 286 SER A CA 1
ATOM 2279 C C . SER A 1 286 ? 17.743 -6.298 -29.937 1.00 89.56 286 SER A C 1
ATOM 2281 O O . SER A 1 286 ? 18.383 -5.416 -29.357 1.00 89.56 286 SER A O 1
ATOM 2283 N N . CYS A 1 287 ? 18.020 -7.596 -29.817 1.00 91.44 287 CYS A N 1
ATOM 2284 C CA . CYS A 1 287 ? 19.187 -8.130 -29.117 1.00 91.44 287 CYS A CA 1
ATOM 2285 C C . CYS A 1 287 ? 20.130 -8.824 -30.105 1.00 91.44 287 CYS A C 1
ATOM 2287 O O . CYS A 1 287 ? 19.676 -9.507 -31.019 1.00 91.44 287 CYS A O 1
ATOM 2289 N N . ARG A 1 288 ? 21.443 -8.682 -29.923 1.00 84.31 288 ARG A N 1
ATOM 2290 C CA . ARG A 1 288 ? 22.446 -9.446 -30.673 1.00 84.31 288 ARG A CA 1
ATOM 2291 C C . ARG A 1 288 ? 22.341 -10.931 -30.296 1.00 84.31 288 ARG A C 1
ATOM 2293 O O . ARG A 1 288 ? 22.335 -11.265 -29.112 1.00 84.31 288 ARG A O 1
ATOM 2300 N N . GLY A 1 289 ? 22.273 -11.811 -31.299 1.00 73.75 289 GLY A N 1
ATOM 2301 C CA . GLY A 1 289 ? 22.195 -13.266 -31.100 1.00 73.75 289 GLY A CA 1
ATOM 2302 C C . GLY A 1 289 ? 20.847 -13.740 -30.544 1.00 73.75 289 GLY A C 1
ATOM 2303 O O . GLY A 1 289 ? 20.807 -14.476 -29.555 1.00 73.75 289 GLY A O 1
ATOM 2304 N N . GLY A 1 290 ? 19.749 -13.249 -31.119 1.00 54.97 290 GLY A N 1
ATOM 2305 C CA . GLY A 1 290 ? 18.379 -13.683 -30.848 1.00 54.97 290 GLY A CA 1
ATOM 2306 C C . GLY A 1 290 ? 17.665 -14.041 -32.137 1.00 54.97 290 GLY A C 1
ATOM 2307 O O . GLY A 1 290 ? 18.059 -13.475 -33.181 1.00 54.97 290 GLY A O 1
#

pLDDT: mean 91.05, std 9.86, range [47.47, 98.62]

Radius of gyration: 24.98 Å; chains: 1; bounding box: 64×49×63 Å

Sequence (290 aa):
MSHREVDLTPMYPFSVLWNAAPWVRLLCAIVYPWGVGAQTWMAPAGALLYAAPFFMGARLTRNRMAFVPLAVVAVVWFCVPVFAMNTFFLFQRFAMFIFPFYALIFRGVAESEVAQRGVKARALASQALLAAVCIGFLGVQGARTVRFAEESADFDAVVAAVEPAQRGLMLVFDKRSPAADNPDLYDNFALWYQAEHRGLVDFNAAWFPPQIVRYRLDRVPAVGPSDVAPAPLSEHFDWRRYQGRSYRYFFVRHTSPIPVGLFANAECRVVLLKSAGTWSVYERQSCRGG

Foldseek 3Di:
DPPVPDDCCVQWVFDFAQDDDVVVLVQLLQQLLLHDDRDPVSNVLSVLLLCLCVLLVWDFDPPPVLCVQLVVLVCLSNVGGQDGQNDGRRSSVSSVVNSVSSVSRTDHDPPVRPPDPNSVVSNVVSVVVNVVVVVVSCVLVVQLVVVVCVVCVQVVVQLVLDAAAFEEEEAEPFQDDPSNRRRHNNLCVCCVSCVPRVYHYPPDPLSTPVDPRHDDPVDDFLDGPVCCPPPHVNVPPDCVSRVVVRGFKYKYFAPDDRDDCSPPDDFWDKAFRDGGHRITMIGTDDTPPD

Secondary structure (DSSP, 8-state):
--TTS---TTT-----B--S-HHHHHHHHHHGGG-SS--TTHHHHHHHHHHHHHHTT-EE-S-GGGGHHHHHHHHHHHHS-SEETTEE-TTGGGGGGHHHHHHHTEEPPPGGGTT-HHHHHHHHHHHHHHHHHHHHHHHHHHHHHHHHHHHHHHHHHHHTTSPTT-EEEEEES---BTTTTBTTGGGGTTHHHHHHH--EEES-GGGSTT-SS---TTS--S--GGGTSSS-GGGS--TTTTTGGG-SEEEEE-SSPPPTTTT--SSEEEEEEEEETTEEEEEEEEETT-